Protein AF-A0A8H6L5Q6-F1 (afdb_monomer)

Radius of gyration: 20.14 Å; Cα contacts (8 Å, |Δi|>4): 200; chains: 1; bounding box: 52×43×52 Å

Nearest PDB structures (foldseek):
  2pfd-assembly1_A  TM=2.487E-01  e=1.232E+00  Rattus norvegicus
  4pgr-assembly1_A  TM=1.956E-01  e=9.723E-01  Bacillus subtilis subsp. subtilis str. 168
  7o3v-assembly1_G  TM=3.615E-01  e=8.200E+00  Escherichia coli

Mean predicted aligned error: 11.3 Å

Organism: NCBI:txid112416

Secondary structure (DSSP, 8-state):
------GGGHHHHHHHHHHHHHHHHHHHHHHHTTT---SS-TT-HHHHHHHHHHS-HHHHHHHHHHHHHHHHHHHHHHHHHHHHHHHHHT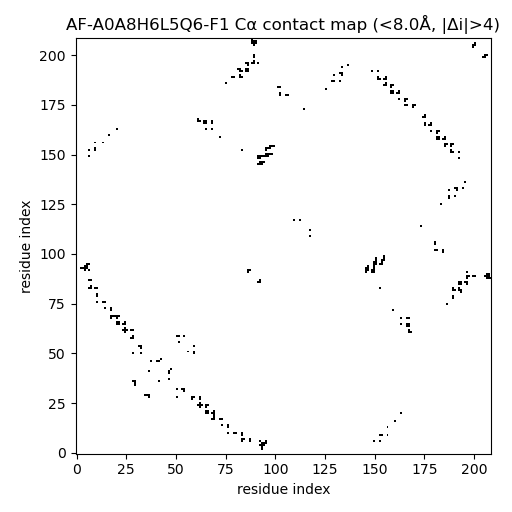T----------SSHHHHHHGGGS-HHHHHHHHHHHHHHHHHHHHHHTSS--SS-STTTSTHHHHHHHHHHHHHHHHHHH---TTTHHHHHHHHHHHHHHHHHHHHHHHHHHHTT-----

Solvent-accessible surface area (backbone atoms only — not comparable to full-atom values): 11717 Å² total; per-residue (Å²): 133,87,80,75,71,66,69,71,55,50,46,63,52,47,54,56,58,29,44,51,34,40,53,52,22,50,53,53,50,28,63,69,47,76,64,67,62,58,82,90,47,78,83,36,70,68,53,50,53,51,46,64,75,68,41,59,71,66,63,49,52,36,30,50,31,14,41,52,41,18,53,52,40,56,71,46,42,62,57,45,44,51,16,51,50,45,20,55,34,43,66,45,64,67,73,86,68,81,75,93,81,75,72,67,67,63,64,67,67,57,77,80,59,62,79,80,58,46,59,61,49,43,55,52,50,49,52,48,48,56,55,44,55,62,54,57,66,71,76,60,86,70,83,71,74,59,73,60,52,31,20,35,63,56,49,29,54,53,33,50,52,53,30,46,51,45,46,38,72,52,81,49,75,76,62,48,50,55,35,54,53,36,45,51,52,31,51,43,38,29,51,48,34,40,54,52,21,50,52,42,54,70,70,68,72,48,70,67,123

Sequence (209 aa):
MTTSNYSIYAIPAFYILALVPQFYSHLLVIRATNGRFDNVNPRGASFAETCKKSLDKATWGRSERARAAHTNALENLPLFASAVICANMAGLEKGMVNSVRILVYPLCYLKSLPLSETYYGMILVSVLIILSSSCFSLLAIGSDADLKNLKMCGAFLGLRVVYTFVYIVVESPKLALTRTLVWMTSVGCCMTLLFKAGNVLVDGKGMRL

pLDDT: mean 70.95, std 19.24, range [32.97, 96.06]

Foldseek 3Di:
DPQDFCLLVLLVVLLVLLCVLLVVLVVLQCVQVVNPADPPCNPDPVRLVVSVVRDDPLSSLLSVLSVVLSVVSVVCSVLLNVLSVLLVQLVQDGDEDDDPPPLPPPVVVQVPDDDVVSVVVLVVVLVVLLVVLLVVVVVPPDDDRNVPLRHLSVLLSVLSNVLSVQSNPDDDPSSVVVNSSSVSSSSSSSSNSNSVSVVSVVVVVGGPD

InterPro domains:
  IPR001129 Membrane-associated, eicosanoid/glutathione metabolism (MAPEG) protein [PF01124] (23-99)
  IPR001129 Membrane-associated, eicosanoid/glutathione metabolism (MAPEG) protein [PF01124] (153-197)
  IPR023352 Membrane associated eicosanoid/glutathione metabolism-like domain superfamily [G3DSA:1.20.120.550] (4-132)
  IPR023352 Membrane associated eicosanoid/glutathione metabolism-like domain superfamily [G3DSA:1.20.120.550] (133-198)
  IPR023352 Membrane associated eicosanoid/glutathione metabolism-like domain superfamily [SSF161084] (7-112)
  IPR023352 Membrane associated eicosanoid/glutathione metabolism-like domain superfamily [SSF161084] (152-195)

Structure (mmCIF, N/CA/C/O backbone):
data_AF-A0A8H6L5Q6-F1
#
_entry.id   AF-A0A8H6L5Q6-F1
#
loop_
_atom_site.group_PDB
_atom_site.id
_atom_site.type_symbol
_atom_site.label_atom_id
_atom_site.label_alt_id
_atom_site.label_comp_id
_atom_site.label_asym_id
_atom_site.label_entity_id
_atom_site.label_seq_id
_atom_site.pdbx_PDB_ins_code
_atom_site.Cartn_x
_atom_site.Cartn_y
_atom_site.Cartn_z
_atom_site.occupancy
_atom_site.B_iso_or_equiv
_atom_site.auth_seq_id
_atom_site.auth_comp_id
_atom_site.auth_asym_id
_atom_site.auth_atom_id
_atom_site.pdbx_PDB_model_num
ATOM 1 N N . MET A 1 1 ? -28.190 -15.522 17.020 1.00 42.88 1 MET A N 1
ATOM 2 C CA . MET A 1 1 ? -27.333 -15.528 15.813 1.00 42.88 1 MET A CA 1
ATOM 3 C C . MET A 1 1 ? -26.039 -14.798 16.136 1.00 42.88 1 MET A C 1
ATOM 5 O O . MET A 1 1 ? -26.091 -13.618 16.465 1.00 42.88 1 MET A O 1
ATOM 9 N N . THR A 1 2 ? -24.896 -15.482 16.114 1.00 48.03 2 THR A N 1
ATOM 10 C CA . THR A 1 2 ? -23.576 -14.847 16.238 1.00 48.03 2 THR A CA 1
ATOM 11 C C . THR A 1 2 ? -23.294 -14.063 14.958 1.00 48.03 2 THR A C 1
ATOM 13 O O . THR A 1 2 ? -23.162 -14.644 13.886 1.00 48.03 2 THR A O 1
ATOM 16 N N . THR A 1 3 ? -23.255 -12.736 15.031 1.00 56.53 3 THR A N 1
ATOM 17 C CA . THR A 1 3 ? -22.836 -11.904 13.895 1.00 56.53 3 THR A CA 1
ATOM 18 C C . THR A 1 3 ? -21.336 -12.084 13.680 1.00 56.53 3 THR A C 1
ATOM 20 O O . THR A 1 3 ? -20.562 -11.657 14.536 1.00 56.53 3 THR A O 1
ATOM 23 N N . SER A 1 4 ? -20.933 -12.714 12.575 1.00 60.62 4 SER A N 1
ATOM 24 C CA . SER A 1 4 ? -19.520 -12.878 12.215 1.00 60.62 4 SER A CA 1
ATOM 25 C C . SER A 1 4 ? -18.826 -11.527 12.058 1.00 60.62 4 SER A C 1
ATOM 27 O O . SER A 1 4 ? -19.369 -10.599 11.451 1.00 60.62 4 SER A O 1
ATOM 29 N N . ASN A 1 5 ? -17.616 -11.429 12.600 1.00 68.62 5 ASN A N 1
ATOM 30 C CA . ASN A 1 5 ? -16.810 -10.224 12.533 1.00 68.62 5 ASN A CA 1
ATOM 31 C C . ASN A 1 5 ? -15.861 -10.280 11.329 1.00 68.62 5 ASN A C 1
ATOM 33 O O . ASN A 1 5 ? -14.838 -10.960 11.358 1.00 68.62 5 ASN A O 1
ATOM 37 N N . TYR A 1 6 ? -16.233 -9.598 10.247 1.00 74.69 6 TYR A N 1
ATOM 38 C CA . TYR A 1 6 ? -15.517 -9.700 8.976 1.00 74.69 6 TYR A CA 1
ATOM 39 C C . TYR A 1 6 ? -14.285 -8.797 8.864 1.00 74.69 6 TYR A C 1
ATOM 41 O O . TYR A 1 6 ? -13.446 -9.021 7.994 1.00 74.69 6 TYR A O 1
ATOM 49 N N . SER A 1 7 ? -14.154 -7.779 9.712 1.00 74.69 7 SER A N 1
ATOM 50 C CA . SER A 1 7 ? -13.077 -6.792 9.594 1.00 74.69 7 SER A CA 1
ATOM 51 C C . SER A 1 7 ? -11.700 -7.359 9.906 1.00 74.69 7 SER A C 1
ATOM 53 O O . SER A 1 7 ? -10.720 -6.933 9.301 1.00 74.69 7 SER A O 1
ATOM 55 N N . ILE A 1 8 ? -11.614 -8.377 10.765 1.00 81.12 8 ILE A N 1
ATOM 56 C CA . ILE A 1 8 ? -10.344 -9.039 11.074 1.00 81.12 8 ILE A CA 1
ATOM 57 C C . ILE A 1 8 ? -9.723 -9.696 9.831 1.00 81.12 8 ILE A C 1
ATOM 59 O O . ILE A 1 8 ? -8.502 -9.696 9.670 1.00 81.12 8 ILE A O 1
ATOM 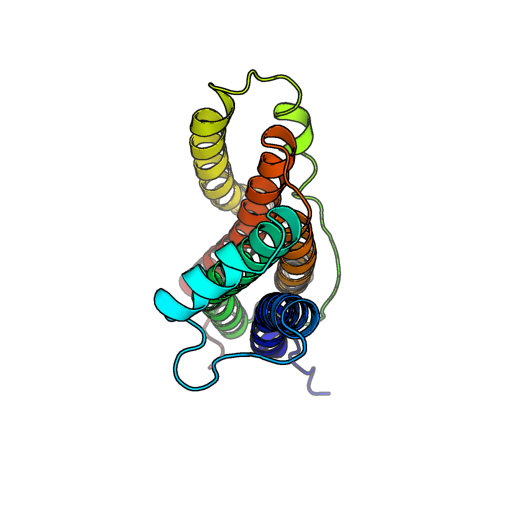63 N N . TYR A 1 9 ? -10.552 -10.167 8.889 1.00 84.25 9 TYR A N 1
ATOM 64 C CA . TYR A 1 9 ? -10.091 -10.724 7.614 1.00 84.25 9 TYR A CA 1
ATOM 65 C C . TYR A 1 9 ? -9.544 -9.658 6.656 1.00 84.25 9 TYR A C 1
ATOM 67 O O . TYR A 1 9 ? -8.890 -9.998 5.670 1.00 84.25 9 TYR A O 1
ATOM 75 N N . ALA A 1 10 ? -9.737 -8.367 6.946 1.00 85.94 10 ALA A N 1
ATOM 76 C CA . ALA A 1 10 ? -9.130 -7.303 6.161 1.00 85.94 10 ALA A CA 1
ATOM 77 C C . ALA A 1 10 ? -7.595 -7.309 6.281 1.00 85.94 10 ALA A C 1
ATOM 79 O O . ALA A 1 10 ? -6.917 -6.922 5.331 1.00 85.94 10 ALA A O 1
ATOM 80 N N . ILE A 1 11 ? -7.035 -7.791 7.401 1.00 89.75 11 ILE A N 1
ATOM 81 C CA . ILE A 1 11 ? -5.582 -7.902 7.614 1.00 89.75 11 ILE A CA 1
ATOM 82 C C . ILE A 1 11 ? -4.945 -8.892 6.622 1.00 89.75 11 ILE A C 1
ATOM 84 O O . ILE A 1 11 ? -4.093 -8.461 5.837 1.00 89.75 11 ILE A O 1
ATOM 88 N N . PRO A 1 12 ? -5.346 -10.183 6.574 1.00 92.56 12 PRO A N 1
ATOM 89 C CA . PRO A 1 12 ? -4.813 -11.103 5.574 1.00 92.56 12 PRO A CA 1
ATOM 90 C C . PRO A 1 12 ? -5.169 -10.673 4.145 1.00 92.56 12 PRO A C 1
ATOM 92 O O . PRO A 1 12 ? -4.340 -10.829 3.250 1.00 92.56 12 PRO A O 1
ATOM 95 N N . ALA A 1 13 ? -6.338 -10.059 3.917 1.00 90.94 13 ALA A N 1
ATOM 96 C CA . ALA A 1 13 ? -6.680 -9.506 2.606 1.00 90.94 13 ALA A CA 1
ATOM 97 C C . ALA A 1 13 ? -5.694 -8.409 2.160 1.00 90.94 13 ALA A C 1
ATOM 99 O O . ALA A 1 13 ? -5.261 -8.409 1.006 1.00 90.94 13 ALA A O 1
ATOM 100 N N . PHE A 1 14 ? -5.289 -7.504 3.060 1.00 94.06 14 PHE A N 1
ATOM 101 C CA . PHE A 1 14 ? -4.299 -6.478 2.734 1.00 94.06 14 PHE A CA 1
ATOM 102 C C . PHE A 1 14 ? -2.913 -7.076 2.483 1.00 94.06 14 PHE A C 1
ATOM 104 O O . PHE A 1 14 ? -2.239 -6.666 1.540 1.00 94.06 14 PHE A O 1
ATOM 111 N N . TYR A 1 15 ? -2.502 -8.071 3.274 1.00 94.94 15 TYR A N 1
ATOM 112 C CA . TYR A 1 15 ? -1.238 -8.771 3.045 1.00 94.94 15 TYR A CA 1
ATOM 113 C C . TYR A 1 15 ? -1.193 -9.407 1.649 1.00 94.94 15 TYR A C 1
ATOM 115 O O . TYR A 1 15 ? -0.249 -9.171 0.901 1.00 94.94 15 TYR A O 1
ATOM 123 N N . ILE A 1 16 ? -2.247 -10.131 1.252 1.00 94.31 16 ILE A N 1
ATOM 124 C CA . ILE A 1 16 ? -2.355 -10.720 -0.092 1.00 94.31 16 ILE A CA 1
ATOM 125 C C . ILE A 1 16 ? -2.305 -9.629 -1.169 1.00 94.31 16 ILE A C 1
ATOM 127 O O . ILE A 1 16 ? -1.555 -9.755 -2.138 1.00 94.31 16 ILE A O 1
ATOM 131 N N . LEU A 1 17 ? -3.042 -8.528 -0.984 1.00 92.31 17 LEU A N 1
ATOM 132 C CA . LEU A 1 17 ? -3.010 -7.389 -1.903 1.00 92.31 17 LEU A CA 1
ATOM 133 C C . LEU A 1 17 ? -1.597 -6.793 -2.036 1.00 92.31 17 LEU A C 1
ATOM 135 O O . LEU A 1 17 ? -1.191 -6.421 -3.136 1.00 92.31 17 LEU A O 1
ATOM 139 N N . ALA A 1 18 ? -0.828 -6.740 -0.945 1.00 94.44 18 ALA A N 1
ATOM 140 C CA . ALA A 1 18 ? 0.552 -6.264 -0.952 1.00 94.44 18 ALA A CA 1
ATOM 141 C C . ALA A 1 18 ? 1.489 -7.172 -1.767 1.00 94.44 18 ALA A C 1
ATOM 143 O O . ALA A 1 18 ? 2.485 -6.680 -2.297 1.00 94.44 18 ALA A O 1
ATOM 144 N N . LEU A 1 19 ? 1.187 -8.467 -1.920 1.00 94.06 19 LEU A N 1
ATOM 145 C CA . LEU A 1 19 ? 1.998 -9.397 -2.718 1.00 94.06 19 LEU A CA 1
ATOM 146 C C . LEU A 1 19 ? 1.795 -9.233 -4.231 1.00 94.06 19 LEU A C 1
ATOM 148 O O . LEU A 1 19 ? 2.727 -9.464 -5.002 1.00 94.06 19 LEU A O 1
ATOM 152 N N . VAL A 1 20 ? 0.608 -8.807 -4.672 1.00 94.31 20 VAL A N 1
ATOM 153 C CA . VAL A 1 20 ? 0.258 -8.636 -6.097 1.00 94.31 20 VAL A CA 1
ATOM 154 C C . VAL A 1 20 ? 1.311 -7.847 -6.899 1.00 94.31 20 VAL A C 1
ATOM 156 O O . VAL A 1 20 ? 1.778 -8.360 -7.921 1.00 94.31 20 VAL A O 1
ATOM 159 N N . PRO A 1 21 ? 1.749 -6.641 -6.481 1.00 94.88 21 PRO A N 1
ATOM 160 C CA . PRO A 1 21 ? 2.755 -5.888 -7.229 1.00 94.88 21 PRO A CA 1
ATOM 161 C C . PRO A 1 21 ? 4.134 -6.572 -7.262 1.00 94.88 21 PRO A C 1
ATOM 163 O O . PRO A 1 21 ? 4.850 -6.451 -8.257 1.00 94.88 21 PRO A O 1
ATOM 166 N N . GLN A 1 22 ? 4.493 -7.350 -6.235 1.00 93.88 22 GLN A N 1
ATOM 167 C CA . GLN A 1 22 ? 5.729 -8.139 -6.241 1.00 93.88 22 GLN A CA 1
ATOM 168 C C . GLN A 1 22 ? 5.677 -9.242 -7.300 1.00 93.88 22 GLN A C 1
ATOM 170 O O . GLN A 1 22 ? 6.620 -9.389 -8.080 1.00 93.88 22 GLN A O 1
ATOM 175 N N . PHE A 1 23 ? 4.567 -9.986 -7.364 1.00 93.25 23 PHE A N 1
ATOM 176 C CA . PHE A 1 23 ? 4.360 -11.003 -8.395 1.00 93.25 23 PHE A CA 1
ATOM 177 C C . PHE A 1 23 ? 4.393 -10.391 -9.793 1.00 93.25 23 PHE A C 1
ATOM 179 O O . PHE A 1 23 ? 5.070 -10.914 -10.675 1.00 93.25 23 PHE A O 1
ATOM 186 N N . TYR A 1 24 ? 3.735 -9.246 -9.987 1.00 93.69 24 TYR A N 1
ATOM 187 C CA . TYR A 1 24 ? 3.763 -8.536 -11.263 1.00 93.69 24 TYR A CA 1
ATOM 188 C C . TYR A 1 24 ? 5.189 -8.154 -11.690 1.00 93.69 24 TYR A C 1
ATOM 190 O O . TYR A 1 24 ? 5.563 -8.385 -12.839 1.00 93.69 24 TYR A O 1
ATOM 198 N N . SER A 1 25 ? 6.012 -7.641 -10.768 1.00 91.81 25 SER A N 1
ATOM 199 C CA . SER A 1 25 ? 7.419 -7.325 -11.047 1.00 91.81 25 SER A CA 1
ATOM 200 C C . SER A 1 25 ? 8.213 -8.556 -11.498 1.00 91.81 25 SER A C 1
ATOM 202 O O . SER A 1 25 ? 8.890 -8.513 -12.524 1.00 91.81 25 SER A O 1
ATOM 204 N N . HIS A 1 26 ? 8.085 -9.678 -10.781 1.00 89.81 26 HIS A N 1
ATOM 205 C CA . HIS A 1 26 ? 8.764 -10.923 -11.149 1.00 89.81 26 HIS A CA 1
ATOM 206 C C . HIS A 1 26 ? 8.315 -11.441 -12.518 1.00 89.81 26 HIS A C 1
ATOM 208 O O . HIS A 1 26 ? 9.155 -11.833 -13.321 1.00 89.81 26 HIS A O 1
ATOM 214 N N . LEU A 1 27 ? 7.013 -11.394 -12.816 1.00 90.69 27 LEU A N 1
ATOM 215 C CA . LEU A 1 27 ? 6.479 -11.811 -14.113 1.00 90.69 27 LEU A CA 1
ATOM 216 C C . LEU A 1 27 ? 7.035 -10.971 -15.268 1.00 90.69 27 LEU A C 1
ATOM 218 O O . LEU A 1 27 ? 7.333 -11.528 -16.323 1.00 90.69 27 LEU A O 1
ATOM 222 N N . LEU A 1 28 ? 7.194 -9.656 -15.081 1.00 90.19 28 LEU A N 1
ATOM 223 C CA . LEU A 1 28 ? 7.811 -8.787 -16.088 1.00 90.19 28 LEU A CA 1
ATOM 224 C C . LEU A 1 28 ? 9.263 -9.187 -16.358 1.00 90.19 28 LEU A C 1
ATOM 226 O O . LEU A 1 28 ? 9.638 -9.357 -17.516 1.00 90.19 28 LEU A O 1
ATOM 230 N N . VAL A 1 29 ? 10.055 -9.378 -15.300 1.00 88.75 29 VAL A N 1
ATOM 231 C CA . VAL A 1 29 ? 11.470 -9.750 -15.429 1.00 88.75 29 VAL A CA 1
ATOM 232 C C . VAL A 1 29 ? 11.613 -11.131 -16.069 1.00 88.75 29 VAL A C 1
ATOM 234 O O . VAL A 1 29 ? 12.302 -11.251 -17.071 1.00 88.75 29 VAL A O 1
ATOM 237 N N . ILE A 1 30 ? 10.905 -12.150 -15.569 1.00 88.31 30 ILE A N 1
ATOM 238 C CA . ILE A 1 30 ? 10.954 -13.528 -16.092 1.00 88.31 30 ILE A CA 1
ATOM 239 C C . ILE A 1 30 ? 10.600 -13.575 -17.580 1.00 88.31 30 ILE A C 1
ATOM 241 O O . ILE A 1 30 ? 11.269 -14.260 -18.352 1.00 88.31 30 ILE A O 1
ATOM 245 N N . ARG A 1 31 ? 9.552 -12.855 -17.999 1.00 87.62 31 ARG A N 1
ATOM 246 C CA . ARG A 1 31 ? 9.140 -12.818 -19.409 1.00 87.62 31 ARG A CA 1
ATOM 247 C C . ARG A 1 31 ? 10.195 -12.169 -20.286 1.00 87.62 31 ARG A C 1
ATOM 249 O O . ARG A 1 31 ? 10.488 -12.680 -21.358 1.00 87.62 31 ARG A O 1
ATOM 256 N N . ALA A 1 32 ? 10.765 -11.065 -19.829 1.00 84.94 32 ALA A N 1
ATOM 257 C CA . ALA A 1 32 ? 11.710 -10.309 -20.627 1.00 84.94 32 ALA A CA 1
ATOM 258 C C . ALA A 1 32 ? 13.140 -10.893 -20.593 1.00 84.94 32 ALA A C 1
ATOM 260 O O . ALA A 1 32 ? 13.943 -10.586 -21.468 1.00 84.94 32 ALA A O 1
ATOM 261 N N . THR A 1 33 ? 13.448 -11.798 -19.655 1.00 83.19 33 THR A N 1
ATOM 262 C CA . THR A 1 33 ? 14.703 -12.571 -19.622 1.00 83.19 33 THR A CA 1
ATOM 263 C C . THR A 1 33 ? 14.565 -14.010 -20.138 1.00 83.19 33 THR A C 1
ATOM 265 O O . THR A 1 33 ? 15.494 -14.805 -19.976 1.00 83.19 33 THR A O 1
ATOM 268 N N . ASN A 1 34 ? 13.432 -14.376 -20.753 1.00 83.75 34 ASN A N 1
ATOM 269 C CA . ASN A 1 34 ? 13.137 -15.742 -21.213 1.00 83.75 34 ASN A CA 1
ATOM 270 C C . ASN A 1 34 ? 13.348 -16.809 -20.119 1.00 83.75 34 ASN A C 1
ATOM 272 O O . ASN A 1 34 ? 13.947 -17.857 -20.355 1.00 83.75 34 ASN A O 1
ATOM 276 N N . GLY A 1 35 ? 12.896 -16.530 -18.895 1.00 80.25 35 GLY A N 1
ATOM 277 C CA . GLY A 1 35 ? 12.983 -17.462 -17.768 1.00 80.25 35 GLY A CA 1
ATOM 278 C C . GLY A 1 35 ? 14.290 -17.408 -16.977 1.00 80.25 35 GLY A C 1
ATOM 279 O O . GLY A 1 35 ? 14.406 -18.087 -15.959 1.00 80.25 35 GLY A O 1
ATOM 280 N N . ARG A 1 36 ? 15.266 -16.588 -17.386 1.00 77.88 36 ARG A N 1
ATOM 281 C CA . ARG A 1 36 ? 16.531 -16.420 -16.655 1.00 77.88 36 ARG A CA 1
ATOM 282 C C . ARG A 1 36 ? 16.313 -15.508 -15.448 1.00 77.88 36 ARG A C 1
ATOM 284 O O . ARG A 1 36 ? 16.437 -14.287 -15.546 1.00 77.88 36 ARG A O 1
ATOM 291 N N . PHE A 1 37 ? 15.942 -16.105 -14.322 1.00 80.31 37 PHE A N 1
ATOM 292 C CA . PHE A 1 37 ? 15.724 -15.422 -13.049 1.00 80.31 37 PHE A CA 1
ATOM 293 C C . PHE A 1 37 ? 16.624 -16.039 -11.978 1.00 80.31 37 PHE A C 1
ATOM 295 O O . PHE A 1 37 ? 16.630 -17.257 -11.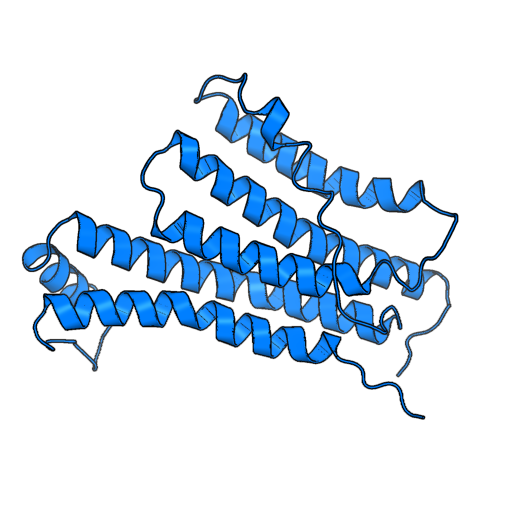797 1.00 80.31 37 PHE A O 1
ATOM 302 N N . ASP A 1 38 ? 17.406 -15.205 -11.292 1.00 81.06 38 ASP A N 1
ATOM 303 C CA . ASP A 1 38 ? 18.285 -15.666 -10.220 1.00 81.06 38 ASP A CA 1
ATOM 304 C C . ASP A 1 38 ? 17.463 -15.929 -8.952 1.00 81.06 38 ASP A C 1
ATOM 306 O O . ASP A 1 38 ? 17.053 -15.003 -8.254 1.00 81.06 38 ASP A O 1
ATOM 310 N N . ASN A 1 39 ? 17.209 -17.205 -8.662 1.00 82.88 39 ASN A N 1
ATOM 311 C CA . ASN A 1 39 ? 16.499 -17.627 -7.454 1.00 82.88 39 ASN A CA 1
ATOM 312 C C . ASN A 1 39 ? 17.389 -17.649 -6.202 1.00 82.88 39 ASN A C 1
ATOM 314 O O . ASN A 1 39 ? 16.857 -17.694 -5.095 1.00 82.88 39 ASN A O 1
ATOM 318 N N . VAL A 1 40 ? 18.716 -17.620 -6.357 1.00 83.44 40 VAL A N 1
ATOM 319 C CA . VAL A 1 40 ? 19.661 -17.618 -5.232 1.00 83.44 40 VAL A CA 1
ATOM 320 C C . VAL A 1 40 ? 19.730 -16.221 -4.626 1.00 83.44 40 VAL A C 1
ATOM 322 O O . VAL A 1 40 ? 19.707 -16.072 -3.406 1.00 83.44 40 VAL A O 1
ATOM 325 N N . ASN A 1 41 ? 19.760 -15.184 -5.469 1.00 83.50 41 ASN A N 1
ATOM 326 C CA . ASN A 1 41 ? 19.748 -13.796 -5.015 1.00 83.50 41 ASN A CA 1
ATOM 327 C C . ASN A 1 41 ? 18.888 -12.870 -5.905 1.00 83.50 41 ASN A C 1
ATOM 329 O O . ASN A 1 41 ? 19.406 -11.952 -6.550 1.00 83.50 41 ASN A O 1
ATOM 333 N N . PRO A 1 42 ? 17.546 -13.004 -5.876 1.00 78.38 42 PRO A N 1
ATOM 334 C CA . PRO A 1 42 ? 16.626 -12.240 -6.736 1.00 78.38 42 PRO A CA 1
ATOM 335 C C . PRO A 1 42 ? 16.568 -10.737 -6.418 1.00 78.38 42 PRO A C 1
ATOM 337 O O . PRO A 1 42 ? 15.885 -9.962 -7.093 1.00 78.38 42 PRO A O 1
ATOM 340 N N . ARG A 1 43 ? 17.220 -10.309 -5.332 1.00 78.38 43 ARG A N 1
ATOM 341 C CA . ARG A 1 43 ? 17.327 -8.907 -4.904 1.00 78.38 43 ARG A CA 1
ATOM 342 C C . ARG A 1 43 ? 18.771 -8.397 -4.957 1.00 78.38 43 ARG A C 1
ATOM 344 O O . ARG A 1 43 ? 19.019 -7.281 -4.508 1.00 78.38 43 ARG A O 1
ATOM 351 N N . GLY A 1 44 ? 19.696 -9.194 -5.489 1.00 83.56 44 GLY A N 1
ATOM 352 C CA . GLY A 1 44 ? 21.110 -8.861 -5.576 1.00 83.56 44 GLY A CA 1
ATOM 353 C C . GLY A 1 44 ? 21.387 -7.741 -6.573 1.00 83.56 44 GLY A C 1
ATOM 354 O O . GLY A 1 44 ? 20.726 -7.624 -7.608 1.00 83.56 44 GLY A O 1
ATOM 355 N N . ALA 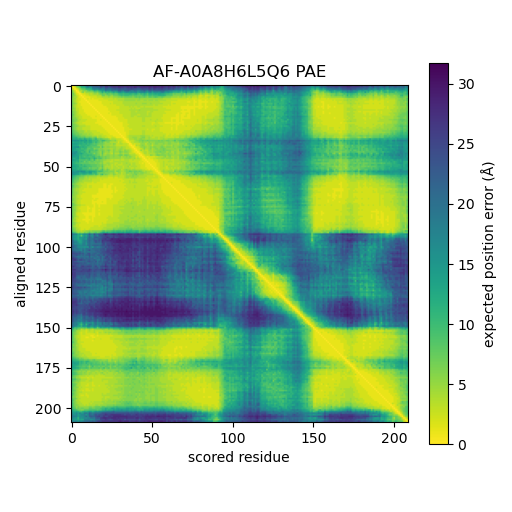A 1 45 ? 22.407 -6.933 -6.276 1.00 82.81 45 ALA A N 1
ATOM 356 C CA . ALA A 1 45 ? 22.857 -5.863 -7.165 1.00 82.81 45 ALA A CA 1
ATOM 357 C C . ALA A 1 45 ? 23.319 -6.407 -8.530 1.00 82.81 45 ALA A C 1
ATOM 359 O O . ALA A 1 45 ? 22.975 -5.839 -9.563 1.00 82.81 45 ALA A O 1
ATOM 360 N N . SER A 1 46 ? 24.001 -7.557 -8.544 1.00 82.56 46 SER A N 1
ATOM 361 C CA . SER A 1 46 ? 24.473 -8.236 -9.760 1.00 82.56 46 SER A CA 1
ATOM 362 C C . SER A 1 46 ? 23.332 -8.645 -10.701 1.00 82.56 46 SER A C 1
ATOM 364 O O . SER A 1 46 ? 23.397 -8.419 -11.914 1.00 82.56 46 SER A O 1
ATOM 366 N N . PHE A 1 47 ? 22.253 -9.206 -10.150 1.00 84.12 47 PHE A N 1
ATOM 367 C CA . PHE A 1 47 ? 21.065 -9.564 -10.921 1.00 84.12 47 PHE A CA 1
ATOM 368 C C . PHE A 1 47 ? 20.366 -8.315 -11.472 1.00 84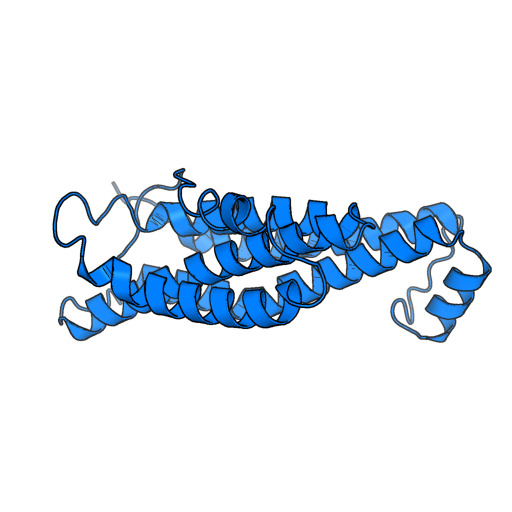.12 47 PHE A C 1
ATOM 370 O O . PHE A 1 47 ? 19.996 -8.279 -12.647 1.00 84.12 47 PHE A O 1
ATOM 377 N N . ALA A 1 48 ? 20.253 -7.258 -10.662 1.00 84.31 48 ALA A N 1
ATOM 378 C CA . ALA A 1 48 ? 19.680 -5.987 -11.096 1.00 84.31 48 ALA A CA 1
ATOM 379 C C . ALA A 1 48 ? 20.491 -5.335 -12.231 1.00 84.31 48 ALA A C 1
ATOM 381 O O . ALA A 1 48 ? 19.907 -4.837 -13.190 1.00 84.31 48 ALA A O 1
ATOM 382 N N . GLU A 1 49 ? 21.824 -5.367 -12.174 1.00 85.06 49 GLU A N 1
ATOM 383 C CA . GLU A 1 49 ? 22.683 -4.878 -13.260 1.00 85.06 49 GLU A CA 1
ATOM 384 C C . GLU A 1 49 ? 22.515 -5.686 -14.547 1.00 85.06 49 GLU A C 1
ATOM 386 O O . GLU A 1 49 ? 22.417 -5.115 -15.634 1.00 85.06 49 GLU A O 1
ATOM 391 N N . THR A 1 50 ? 22.437 -7.010 -14.426 1.00 83.31 50 THR A N 1
ATOM 392 C CA . THR A 1 50 ? 22.193 -7.905 -15.565 1.00 83.31 50 THR A CA 1
ATOM 393 C C . THR A 1 50 ? 20.850 -7.591 -16.220 1.00 83.31 50 THR A C 1
ATOM 395 O O . THR A 1 50 ? 20.765 -7.460 -17.443 1.00 83.31 50 THR A O 1
ATOM 398 N N . CYS A 1 51 ? 19.814 -7.385 -15.406 1.00 82.81 51 CYS A N 1
ATOM 399 C CA . CYS A 1 51 ? 18.492 -6.981 -15.866 1.00 82.81 51 CYS A CA 1
ATOM 400 C C . CYS A 1 51 ? 18.525 -5.611 -16.557 1.00 82.81 51 CYS A C 1
ATOM 402 O O . CYS A 1 51 ? 18.016 -5.489 -17.663 1.00 82.81 51 CYS A O 1
ATOM 404 N N . LYS A 1 52 ? 19.190 -4.602 -15.978 1.00 84.75 52 LYS A N 1
ATOM 405 C CA . LYS A 1 52 ? 19.331 -3.264 -16.588 1.00 84.75 52 LYS A CA 1
ATOM 406 C C . LYS A 1 52 ? 20.026 -3.284 -17.950 1.00 84.75 52 LYS A C 1
ATOM 408 O O . LYS A 1 52 ? 19.712 -2.452 -18.792 1.00 84.75 52 LYS A O 1
ATOM 413 N N . LYS A 1 53 ? 20.975 -4.203 -18.157 1.00 83.62 53 LYS A N 1
ATOM 414 C CA . LYS A 1 53 ? 21.670 -4.381 -19.443 1.00 83.62 53 LYS A CA 1
ATOM 415 C C . LYS A 1 53 ? 20.825 -5.135 -20.473 1.00 83.62 53 LYS A C 1
ATOM 417 O O . LYS A 1 53 ? 20.985 -4.903 -21.664 1.00 83.62 53 LYS A O 1
ATOM 422 N N . SER A 1 54 ? 19.965 -6.045 -20.015 1.00 80.19 54 SER A N 1
ATOM 423 C CA . SER A 1 54 ? 19.215 -6.965 -20.883 1.00 80.19 54 SER A CA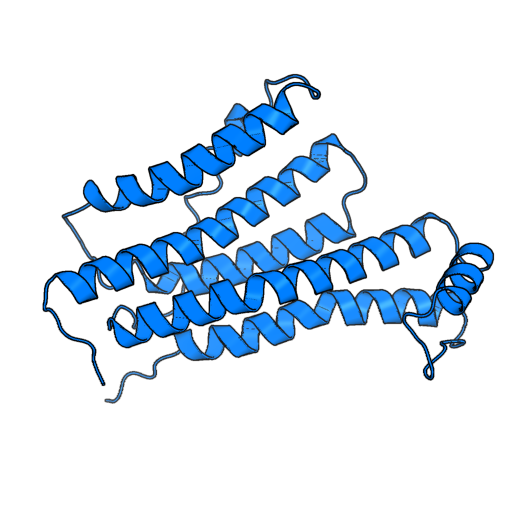 1
ATOM 424 C C . SER A 1 54 ? 17.807 -6.473 -21.230 1.00 80.19 54 SER A C 1
ATOM 426 O O . SER A 1 54 ? 17.241 -6.902 -22.229 1.00 80.19 54 SER A O 1
ATOM 428 N N . LEU A 1 55 ? 17.224 -5.613 -20.393 1.00 83.75 55 LEU A N 1
ATOM 429 C CA . LEU A 1 55 ? 15.841 -5.151 -20.491 1.00 83.75 55 LEU A CA 1
ATOM 430 C C . LEU A 1 55 ? 15.772 -3.728 -21.035 1.00 83.75 55 LEU A C 1
ATOM 432 O O . LEU A 1 55 ? 16.631 -2.893 -20.748 1.00 83.75 55 LEU A O 1
ATOM 436 N N . ASP A 1 56 ? 14.689 -3.418 -21.745 1.00 89.12 56 ASP A N 1
ATOM 437 C CA . ASP A 1 56 ? 14.385 -2.036 -22.078 1.00 89.12 56 ASP A CA 1
ATOM 438 C C . ASP A 1 56 ? 14.107 -1.211 -20.805 1.00 89.12 56 ASP A C 1
ATOM 440 O O . ASP A 1 56 ? 13.619 -1.702 -19.776 1.00 89.12 56 ASP A O 1
ATOM 444 N N . LYS A 1 57 ? 14.414 0.087 -20.881 1.00 88.19 57 LYS A N 1
ATOM 445 C CA . LYS A 1 57 ? 14.319 1.011 -19.744 1.00 88.19 57 LYS A CA 1
ATOM 446 C C . LYS A 1 57 ? 12.896 1.117 -19.183 1.00 88.19 57 LYS A C 1
ATOM 448 O O . LYS A 1 57 ? 12.739 1.328 -17.979 1.00 88.19 57 LYS A O 1
ATOM 453 N N . ALA A 1 58 ? 11.870 0.981 -20.024 1.00 88.88 58 ALA A N 1
ATOM 454 C CA . ALA A 1 58 ? 10.479 1.116 -19.603 1.00 88.88 58 ALA A CA 1
ATOM 455 C C . ALA A 1 58 ? 10.020 -0.112 -18.802 1.00 88.88 58 ALA A C 1
ATOM 457 O O . ALA A 1 58 ? 9.453 0.039 -17.716 1.00 88.88 58 ALA A O 1
ATOM 458 N N . THR A 1 59 ? 10.329 -1.322 -19.276 1.00 89.88 59 THR A N 1
ATOM 459 C CA . THR A 1 59 ? 10.042 -2.582 -18.575 1.00 89.88 59 THR A CA 1
ATOM 460 C C . THR A 1 59 ? 10.777 -2.651 -17.244 1.00 89.88 59 THR A C 1
ATOM 462 O O . THR A 1 59 ? 10.156 -2.946 -16.217 1.00 89.88 59 THR A O 1
ATOM 465 N N . TRP A 1 60 ? 12.072 -2.310 -17.225 1.00 90.56 60 TRP A N 1
ATOM 466 C CA . TRP A 1 60 ? 12.836 -2.266 -15.980 1.00 90.56 60 TRP A CA 1
ATOM 467 C C . TRP A 1 60 ? 12.246 -1.252 -14.995 1.00 90.56 60 TRP A C 1
ATOM 469 O O . TRP A 1 60 ? 11.931 -1.614 -13.860 1.00 90.56 60 TRP A O 1
ATOM 479 N N . GLY A 1 61 ? 11.990 -0.018 -15.441 1.00 91.75 61 GLY A N 1
ATOM 480 C CA . GLY A 1 61 ? 11.416 1.025 -14.590 1.00 91.75 61 GLY A CA 1
ATOM 481 C C . GLY A 1 61 ? 10.038 0.650 -14.033 1.00 91.75 61 GLY A C 1
ATOM 482 O O . GLY A 1 61 ? 9.740 0.923 -12.869 1.00 91.75 61 GLY A O 1
ATOM 483 N N . ARG A 1 62 ? 9.201 -0.043 -14.814 1.00 93.00 62 ARG A N 1
ATOM 484 C CA . ARG A 1 62 ? 7.916 -0.568 -14.331 1.00 93.00 62 ARG A CA 1
ATOM 485 C C . ARG A 1 62 ? 8.096 -1.664 -13.279 1.00 93.00 62 ARG A C 1
ATOM 487 O O . ARG A 1 62 ? 7.368 -1.670 -12.285 1.00 93.00 62 ARG A O 1
ATOM 494 N N . SER A 1 63 ? 9.069 -2.556 -13.469 1.00 92.38 63 SER A N 1
ATOM 495 C CA . SER A 1 63 ? 9.404 -3.609 -12.503 1.00 92.38 63 SER A CA 1
ATOM 496 C C . SER A 1 63 ? 9.897 -3.028 -11.169 1.00 92.38 63 SER A C 1
ATOM 498 O O . SER A 1 63 ? 9.489 -3.508 -10.106 1.00 92.38 63 SER A O 1
ATOM 500 N N . GLU A 1 64 ? 10.689 -1.949 -11.214 1.00 91.88 64 GLU A N 1
ATOM 501 C CA . GLU A 1 64 ? 11.175 -1.226 -10.034 1.00 91.88 64 GLU A CA 1
ATOM 502 C C . GLU A 1 64 ? 10.026 -0.543 -9.295 1.00 91.88 64 GLU A C 1
ATOM 504 O O . GLU A 1 64 ? 9.889 -0.710 -8.082 1.00 91.88 64 GLU A O 1
ATOM 509 N N . ARG A 1 65 ? 9.143 0.159 -10.018 1.00 93.50 65 ARG A N 1
ATOM 510 C CA . ARG A 1 65 ? 7.950 0.786 -9.427 1.00 93.50 65 ARG A CA 1
ATOM 511 C C . ARG A 1 65 ? 7.024 -0.237 -8.774 1.00 93.50 65 ARG A C 1
ATOM 513 O O . ARG A 1 65 ? 6.505 0.023 -7.693 1.00 93.50 65 ARG A O 1
ATOM 520 N N . ALA A 1 66 ? 6.852 -1.412 -9.377 1.00 94.06 66 ALA A N 1
ATOM 521 C CA . ALA A 1 66 ? 6.060 -2.493 -8.795 1.00 94.06 66 ALA A CA 1
ATOM 522 C C . ALA A 1 66 ? 6.685 -3.052 -7.501 1.00 94.06 66 ALA A C 1
ATOM 524 O O . ALA A 1 66 ? 5.988 -3.194 -6.498 1.00 94.06 66 ALA A O 1
ATOM 525 N N . ARG A 1 67 ? 8.006 -3.270 -7.457 1.00 92.62 67 ARG A N 1
ATOM 526 C CA . ARG A 1 67 ? 8.698 -3.637 -6.205 1.00 92.62 67 ARG A CA 1
ATOM 527 C C . ARG A 1 67 ? 8.581 -2.556 -5.136 1.00 92.62 67 ARG A C 1
ATOM 529 O O . ARG A 1 67 ? 8.330 -2.868 -3.979 1.00 92.62 67 ARG A O 1
ATOM 536 N N . ALA A 1 68 ? 8.721 -1.291 -5.516 1.00 92.88 68 ALA A N 1
ATOM 537 C CA . ALA A 1 68 ? 8.578 -0.181 -4.583 1.00 92.88 68 ALA A CA 1
ATOM 538 C C . ALA A 1 68 ? 7.143 -0.072 -4.029 1.00 92.88 68 ALA A C 1
ATOM 540 O O . ALA A 1 68 ? 6.962 0.181 -2.838 1.00 92.88 68 ALA A O 1
ATOM 541 N N . ALA A 1 69 ? 6.121 -0.336 -4.853 1.00 93.88 69 ALA A N 1
ATOM 542 C CA . ALA A 1 69 ? 4.730 -0.411 -4.409 1.00 93.88 69 ALA A CA 1
ATOM 543 C C . ALA A 1 69 ? 4.492 -1.560 -3.409 1.00 93.88 69 ALA A C 1
ATOM 545 O O . ALA A 1 69 ? 3.787 -1.360 -2.420 1.00 93.88 69 ALA A O 1
ATOM 546 N N . HIS A 1 70 ? 5.105 -2.730 -3.632 1.00 95.12 70 HIS A N 1
ATOM 547 C CA . HIS A 1 70 ? 5.082 -3.857 -2.691 1.00 95.12 70 HIS A CA 1
ATOM 548 C C . HIS A 1 70 ? 5.691 -3.483 -1.336 1.00 95.12 70 HIS A C 1
ATOM 550 O O . HIS A 1 70 ? 5.030 -3.631 -0.308 1.00 95.12 70 HIS A O 1
ATOM 556 N N . THR A 1 71 ? 6.920 -2.957 -1.330 1.00 94.56 71 THR A N 1
ATOM 557 C CA . THR A 1 71 ? 7.597 -2.548 -0.091 1.00 94.56 71 THR A CA 1
ATOM 558 C C . THR A 1 71 ? 6.774 -1.505 0.660 1.00 94.56 71 THR A C 1
ATOM 560 O O . THR A 1 71 ? 6.504 -1.683 1.844 1.00 94.56 71 THR A O 1
ATOM 563 N N . ASN A 1 72 ? 6.255 -0.488 -0.037 1.00 94.12 72 ASN A N 1
ATOM 564 C CA . ASN A 1 72 ? 5.384 0.510 0.582 1.00 94.12 72 ASN A CA 1
ATOM 565 C C . ASN A 1 72 ? 4.119 -0.114 1.196 1.00 94.12 72 ASN A C 1
ATOM 567 O O . ASN A 1 72 ? 3.677 0.304 2.263 1.00 94.12 72 ASN A O 1
ATOM 571 N N . ALA A 1 73 ? 3.505 -1.097 0.533 1.00 94.00 73 ALA A N 1
ATOM 572 C CA . ALA A 1 73 ? 2.339 -1.782 1.082 1.00 94.00 73 ALA A CA 1
ATOM 573 C C . ALA A 1 73 ? 2.679 -2.544 2.372 1.00 94.00 73 ALA A C 1
ATOM 575 O O . ALA A 1 73 ? 1.927 -2.435 3.340 1.00 94.00 73 ALA A O 1
ATOM 576 N N . LEU A 1 74 ? 3.825 -3.229 2.421 1.00 95.06 74 LEU A N 1
ATOM 577 C CA . LEU A 1 74 ? 4.286 -3.920 3.627 1.00 95.06 74 LEU A CA 1
ATOM 578 C C . LEU A 1 74 ? 4.653 -2.960 4.767 1.00 95.06 74 LEU A C 1
ATOM 580 O O . LEU A 1 74 ? 4.339 -3.254 5.913 1.00 95.06 74 LEU A O 1
ATOM 584 N N . GLU A 1 75 ? 5.228 -1.792 4.477 1.00 93.88 75 GLU A N 1
ATOM 585 C CA . GLU A 1 75 ? 5.496 -0.751 5.487 1.00 93.88 75 GLU A CA 1
ATOM 586 C C . GLU A 1 75 ? 4.209 -0.194 6.121 1.00 93.88 75 GLU A C 1
ATOM 588 O O . GLU A 1 75 ? 4.207 0.218 7.277 1.00 93.88 75 GLU A O 1
ATOM 593 N N . ASN A 1 76 ? 3.095 -0.193 5.380 1.00 92.50 76 ASN A N 1
ATOM 594 C CA . ASN A 1 76 ? 1.796 0.285 5.869 1.00 92.50 76 ASN A CA 1
ATOM 595 C C . ASN A 1 76 ? 0.983 -0.805 6.591 1.00 92.50 76 ASN A C 1
ATOM 597 O O . ASN A 1 76 ? 0.000 -0.493 7.267 1.00 92.50 76 ASN A O 1
ATOM 601 N N . LEU A 1 77 ? 1.373 -2.077 6.460 1.00 93.38 77 LEU A N 1
ATOM 602 C CA . LEU A 1 77 ? 0.661 -3.210 7.049 1.00 93.38 77 LEU A CA 1
ATOM 603 C C . LEU A 1 77 ? 0.602 -3.163 8.584 1.00 93.38 77 LEU A C 1
ATOM 605 O O . LEU A 1 77 ? -0.500 -3.357 9.095 1.00 93.38 77 LEU A O 1
ATOM 609 N N . PRO A 1 78 ? 1.686 -2.853 9.329 1.00 96.06 78 PRO A N 1
ATOM 610 C CA . PRO A 1 78 ? 1.615 -2.750 10.786 1.00 96.06 78 PRO A CA 1
ATOM 611 C C . PRO A 1 78 ? 0.619 -1.687 11.252 1.00 96.06 78 PRO A C 1
ATOM 613 O O . PRO A 1 78 ? -0.175 -1.944 12.150 1.00 96.06 78 PRO A O 1
ATOM 616 N N . LEU A 1 79 ? 0.601 -0.517 10.604 1.00 90.50 79 LEU A N 1
ATOM 617 C CA . LEU A 1 79 ? -0.331 0.556 10.953 1.00 90.50 79 LEU A CA 1
ATOM 618 C C . LEU A 1 79 ? -1.788 0.135 10.720 1.00 90.50 79 LEU A C 1
ATOM 620 O O . LEU A 1 79 ? -2.643 0.360 11.575 1.00 90.50 79 LEU A O 1
ATOM 624 N N . PHE A 1 80 ? -2.068 -0.491 9.575 1.00 90.62 80 PHE A N 1
ATOM 625 C CA . PHE A 1 80 ? -3.404 -0.985 9.255 1.00 90.62 80 PHE A CA 1
ATOM 626 C C . PHE A 1 80 ? -3.851 -2.101 10.207 1.00 90.62 80 PHE A C 1
ATOM 628 O O . PHE A 1 80 ? -4.956 -2.042 10.739 1.00 90.62 80 PHE A O 1
ATOM 635 N N . ALA A 1 81 ? -2.988 -3.088 10.465 1.00 92.25 81 ALA A N 1
ATOM 636 C CA . ALA A 1 81 ? -3.287 -4.194 11.368 1.00 92.25 81 ALA A CA 1
ATOM 637 C C . ALA A 1 81 ? -3.584 -3.696 12.788 1.00 92.25 81 ALA A C 1
ATOM 639 O O . ALA A 1 81 ? -4.607 -4.071 13.357 1.00 92.25 81 ALA A O 1
ATOM 640 N N . SER A 1 82 ? -2.756 -2.791 13.322 1.00 90.56 82 SER A N 1
ATOM 641 C CA . SER A 1 82 ? -2.991 -2.168 14.629 1.00 90.56 82 SER A CA 1
ATOM 642 C C . SER A 1 82 ? -4.317 -1.412 14.670 1.00 90.56 82 SER A C 1
ATOM 644 O O . SER A 1 82 ? -5.083 -1.575 15.614 1.00 90.56 82 SER A O 1
ATOM 646 N N . ALA A 1 83 ? -4.639 -0.635 13.630 1.00 84.88 83 ALA A N 1
ATOM 647 C CA . ALA A 1 83 ? -5.900 0.099 13.553 1.00 84.88 83 ALA A CA 1
ATOM 648 C C . ALA A 1 83 ? -7.124 -0.828 13.565 1.00 84.88 83 ALA A C 1
ATOM 650 O O . ALA A 1 83 ? -8.072 -0.580 14.311 1.00 84.88 83 ALA A O 1
ATOM 651 N N . VAL A 1 84 ? -7.087 -1.912 12.782 1.00 85.75 84 VAL A N 1
ATOM 652 C CA . VAL A 1 84 ? -8.149 -2.928 12.756 1.00 85.75 84 VAL A CA 1
ATOM 653 C C . VAL A 1 84 ? -8.277 -3.590 14.126 1.00 85.75 84 VAL A C 1
ATOM 655 O O . VAL A 1 84 ? -9.375 -3.636 14.674 1.00 85.75 84 VAL A O 1
ATOM 658 N N . ILE A 1 85 ? -7.178 -4.056 14.722 1.00 87.31 85 ILE A N 1
ATOM 659 C CA . ILE A 1 85 ? -7.199 -4.741 16.023 1.00 87.31 85 ILE A CA 1
ATOM 660 C C . ILE A 1 85 ? -7.760 -3.822 17.116 1.00 87.31 85 ILE A C 1
ATOM 662 O O . ILE A 1 85 ? -8.702 -4.208 17.805 1.00 87.31 85 ILE A O 1
ATOM 666 N N . CYS A 1 86 ? -7.261 -2.588 17.233 1.00 82.94 86 CYS A N 1
ATOM 667 C CA . CYS A 1 86 ? -7.748 -1.629 18.226 1.00 82.94 86 CYS A CA 1
ATOM 668 C C . CYS A 1 86 ? -9.234 -1.297 18.030 1.00 82.94 86 CYS A C 1
ATOM 670 O O . CYS A 1 86 ? -9.980 -1.244 19.006 1.00 82.94 86 CYS A O 1
ATOM 672 N N . ALA A 1 87 ? -9.688 -1.115 16.785 1.00 79.00 87 ALA A N 1
ATOM 673 C CA . ALA A 1 87 ? -11.098 -0.860 16.496 1.00 79.00 87 ALA A CA 1
ATOM 674 C C . ALA A 1 87 ? -11.998 -2.045 16.881 1.00 79.00 87 ALA A C 1
ATOM 676 O O . ALA A 1 87 ? -13.087 -1.847 17.422 1.00 79.00 87 ALA A O 1
ATOM 677 N N . ASN A 1 88 ? -11.521 -3.271 16.660 1.00 79.81 88 ASN A N 1
ATOM 678 C CA . ASN A 1 88 ? -12.214 -4.491 17.064 1.00 79.81 88 ASN A CA 1
ATOM 679 C C . ASN A 1 88 ? -12.299 -4.628 18.589 1.00 79.81 88 ASN A C 1
ATOM 681 O O . ASN A 1 88 ? -13.382 -4.881 19.114 1.00 79.81 88 ASN A O 1
ATOM 685 N N . MET A 1 89 ? -11.193 -4.393 19.303 1.00 80.44 89 MET A N 1
ATOM 686 C CA . MET A 1 89 ? -11.147 -4.424 20.774 1.00 80.44 89 MET A CA 1
ATOM 687 C C . MET A 1 89 ? -12.047 -3.356 21.414 1.00 80.44 89 MET A C 1
ATOM 689 O O . MET A 1 89 ? -12.655 -3.595 22.457 1.00 80.44 89 MET A O 1
ATOM 693 N N . ALA A 1 90 ? -12.172 -2.196 20.764 1.00 76.06 90 ALA A N 1
ATOM 694 C CA . ALA A 1 90 ? -13.080 -1.118 21.154 1.00 76.06 90 ALA A CA 1
ATOM 695 C C . ALA A 1 90 ? -14.546 -1.362 20.730 1.00 76.06 90 ALA A C 1
ATOM 697 O O . ALA A 1 90 ? -15.405 -0.511 20.954 1.00 76.06 90 ALA A O 1
ATOM 698 N N . GLY A 1 91 ? -14.857 -2.506 20.107 1.00 73.50 91 GLY A N 1
ATOM 699 C CA . GLY A 1 91 ? -16.222 -2.890 19.744 1.00 73.50 91 GLY A CA 1
ATOM 700 C C . GLY A 1 91 ? -16.841 -2.071 18.608 1.00 73.50 91 GLY A C 1
ATOM 701 O O . GLY A 1 91 ? -18.064 -1.998 18.522 1.00 73.50 91 GLY A O 1
ATOM 702 N N . LEU A 1 92 ? -16.026 -1.466 17.737 1.00 67.25 92 LEU A N 1
ATOM 703 C CA . LEU A 1 92 ? -16.481 -0.503 16.728 1.00 67.25 92 LEU A CA 1
ATOM 704 C C . LEU A 1 92 ? -17.118 -1.117 15.459 1.00 67.25 92 LEU A C 1
ATOM 706 O O . LEU A 1 92 ? -17.428 -0.355 14.542 1.00 67.25 92 LEU A O 1
ATOM 710 N N . GLU A 1 93 ? -17.295 -2.444 15.334 1.00 59.31 93 GLU A N 1
ATOM 711 C CA . GLU A 1 93 ? -17.562 -3.069 14.018 1.00 59.31 93 GLU A CA 1
ATOM 712 C C . GLU A 1 93 ? -18.637 -4.189 13.964 1.00 59.31 93 GLU A C 1
ATOM 714 O O . GLU A 1 93 ? -18.524 -5.212 14.639 1.00 59.31 93 GLU A O 1
ATOM 719 N N . LYS A 1 94 ? -19.632 -4.021 13.056 1.00 52.50 94 LYS A N 1
ATOM 720 C CA . LYS A 1 94 ? -20.453 -5.065 12.372 1.00 52.50 94 LYS A CA 1
ATOM 721 C C . LYS A 1 94 ? -20.942 -4.587 10.974 1.00 52.50 94 LYS A C 1
ATOM 723 O O . LYS A 1 94 ? -21.545 -3.525 10.890 1.00 52.50 94 LYS A O 1
ATOM 728 N N . GLY A 1 95 ? -20.691 -5.341 9.882 1.00 46.78 95 GLY A N 1
ATOM 729 C CA . GLY A 1 95 ? -21.081 -5.025 8.470 1.00 46.78 95 GLY A CA 1
ATOM 730 C C . GLY A 1 95 ? -20.113 -4.232 7.534 1.00 46.78 95 GLY A C 1
ATOM 731 O O . GLY A 1 95 ? -20.003 -3.011 7.612 1.00 46.78 95 GLY A O 1
ATOM 732 N N . MET A 1 96 ? -19.452 -4.906 6.580 1.00 37.25 96 MET A N 1
ATOM 733 C CA . MET A 1 96 ? -18.550 -4.305 5.569 1.00 37.25 96 MET A CA 1
ATOM 734 C C . MET A 1 96 ? -19.358 -3.686 4.403 1.00 37.25 96 MET A C 1
ATOM 736 O O . MET A 1 96 ? -20.187 -4.405 3.856 1.00 37.25 96 MET A O 1
ATOM 740 N N . VAL A 1 97 ? -19.116 -2.406 4.022 1.00 34.62 97 VAL A N 1
ATOM 741 C CA . VAL A 1 97 ? -19.205 -1.790 2.650 1.00 34.62 97 VAL A CA 1
ATOM 742 C C . VAL A 1 97 ? -19.608 -0.277 2.602 1.00 34.62 97 VAL A C 1
ATOM 744 O O . VAL A 1 97 ? -20.563 0.181 3.225 1.00 34.62 97 VAL A O 1
ATOM 747 N N . ASN A 1 98 ? -18.826 0.464 1.789 1.00 37.75 98 ASN A N 1
ATOM 748 C CA . ASN A 1 98 ? -18.895 1.802 1.146 1.00 37.75 98 ASN A CA 1
ATOM 749 C C . ASN A 1 98 ? -19.331 3.103 1.862 1.00 37.75 98 ASN A C 1
ATOM 751 O O . ASN A 1 98 ? -20.495 3.312 2.206 1.00 37.75 98 ASN A O 1
ATOM 755 N N . SER A 1 99 ? -18.407 4.083 1.858 1.00 36.06 99 SER A N 1
ATOM 756 C CA . SER A 1 99 ? -18.610 5.500 1.466 1.00 36.06 99 SER A CA 1
ATOM 757 C C . SER A 1 99 ? -17.252 6.211 1.326 1.00 36.06 99 SER A C 1
ATOM 759 O O . SER A 1 99 ? -16.609 6.522 2.325 1.00 36.06 99 SER A O 1
ATOM 761 N N . VAL A 1 100 ? -16.811 6.500 0.098 1.00 38.56 100 VAL A N 1
ATOM 762 C CA . VAL A 1 100 ? -15.615 7.318 -0.174 1.00 38.56 100 VAL A CA 1
ATOM 763 C C . VAL A 1 100 ? -16.057 8.772 -0.382 1.00 38.56 100 VAL A C 1
ATOM 765 O O . VAL A 1 100 ? -16.458 9.146 -1.478 1.00 38.56 100 VAL A O 1
ATOM 768 N N . ARG A 1 101 ? -16.011 9.603 0.670 1.00 41.44 101 ARG A N 1
ATOM 769 C CA . ARG A 1 101 ? -16.241 11.070 0.585 1.00 41.44 101 ARG A CA 1
ATOM 770 C C . ARG A 1 101 ? -15.026 11.920 0.987 1.00 41.44 101 ARG A C 1
ATOM 772 O O . ARG A 1 101 ? -15.161 13.124 1.151 1.00 41.44 101 ARG A O 1
ATOM 779 N N . ILE A 1 102 ? -13.840 11.321 1.114 1.00 46.22 102 ILE A N 1
ATOM 780 C CA . ILE A 1 102 ? -12.630 12.019 1.600 1.00 46.22 102 ILE A CA 1
ATOM 781 C C . ILE A 1 102 ? -11.685 12.439 0.450 1.00 46.22 102 ILE A C 1
ATOM 783 O O . ILE A 1 102 ? -10.901 13.369 0.601 1.00 46.22 102 ILE A O 1
ATOM 787 N N . LEU A 1 103 ? -11.816 11.856 -0.749 1.00 40.75 103 LEU A N 1
ATOM 788 C CA . LEU A 1 103 ? -10.914 12.134 -1.883 1.00 40.75 103 LEU A CA 1
ATOM 789 C C . LEU A 1 103 ? -11.215 13.421 -2.679 1.00 40.75 103 LEU A C 1
ATOM 791 O O . LEU A 1 103 ? -10.377 13.846 -3.470 1.00 40.75 103 LEU A O 1
ATOM 795 N N . VAL A 1 104 ? -12.388 14.043 -2.514 1.00 37.31 104 VAL A N 1
ATOM 796 C CA . VAL A 1 104 ? -12.846 15.119 -3.422 1.00 37.31 104 VAL A CA 1
ATOM 797 C C . VAL A 1 104 ? -12.226 16.487 -3.096 1.00 37.31 104 VAL A C 1
ATOM 799 O O . VAL A 1 104 ? -12.008 17.289 -3.998 1.00 37.31 104 VAL A O 1
ATOM 802 N N . TYR A 1 105 ? -11.864 16.751 -1.839 1.00 34.69 105 TYR A N 1
ATOM 803 C CA . TYR A 1 105 ? -11.362 18.069 -1.426 1.00 34.69 105 TYR A CA 1
ATOM 804 C C . TYR A 1 105 ? -9.893 18.363 -1.802 1.00 34.69 105 TYR A C 1
ATOM 806 O O . TYR A 1 105 ? -9.623 19.475 -2.258 1.00 34.69 105 TYR A O 1
ATOM 814 N N . PRO A 1 106 ? -8.935 17.415 -1.716 1.00 43.72 106 PRO A N 1
ATOM 815 C CA . PRO A 1 106 ? -7.541 17.707 -2.070 1.00 43.72 106 PRO A CA 1
ATOM 816 C C . PRO A 1 106 ? -7.310 17.859 -3.582 1.00 43.72 106 PRO A C 1
ATOM 818 O O . PRO A 1 106 ? -6.489 18.665 -4.014 1.00 43.72 106 PRO A O 1
ATOM 821 N N . LEU A 1 107 ? -8.045 17.100 -4.406 1.00 40.81 107 LEU A N 1
ATOM 822 C CA . LEU A 1 107 ? -7.856 17.073 -5.864 1.00 40.81 107 LEU A CA 1
ATOM 823 C C . LEU A 1 107 ? -8.240 18.395 -6.549 1.00 40.81 107 LEU A C 1
ATOM 825 O O . LEU A 1 107 ? -7.656 18.734 -7.579 1.00 40.81 107 LEU A O 1
ATOM 829 N N . CYS A 1 108 ? -9.187 19.148 -5.984 1.00 39.47 108 CYS A N 1
ATOM 830 C CA . CYS A 1 108 ? -9.621 20.435 -6.532 1.00 39.47 108 CYS A CA 1
ATOM 831 C C . CYS A 1 108 ? -8.650 21.582 -6.205 1.00 39.47 108 CYS A C 1
ATOM 833 O O . CYS A 1 108 ? -8.465 22.461 -7.040 1.00 39.47 108 CYS A O 1
ATOM 835 N N . TYR A 1 109 ? -7.986 21.551 -5.044 1.00 36.84 109 TYR A N 1
ATOM 836 C CA . TYR A 1 109 ? -7.070 22.617 -4.603 1.00 36.84 109 TYR A CA 1
ATOM 837 C C . TYR A 1 109 ? -5.667 22.520 -5.233 1.00 36.84 109 TYR A C 1
ATOM 839 O O . TYR A 1 109 ? -4.936 23.501 -5.310 1.00 36.84 109 TYR A O 1
ATOM 847 N N . LEU A 1 110 ? -5.278 21.335 -5.716 1.00 39.84 110 LEU A N 1
ATOM 848 C CA . LEU A 1 110 ? -3.932 21.078 -6.248 1.00 39.84 110 LEU A CA 1
ATOM 849 C C . LEU A 1 110 ? -3.787 21.320 -7.755 1.00 39.84 110 LEU A C 1
ATOM 851 O O . LEU A 1 110 ? -2.665 21.399 -8.249 1.00 39.84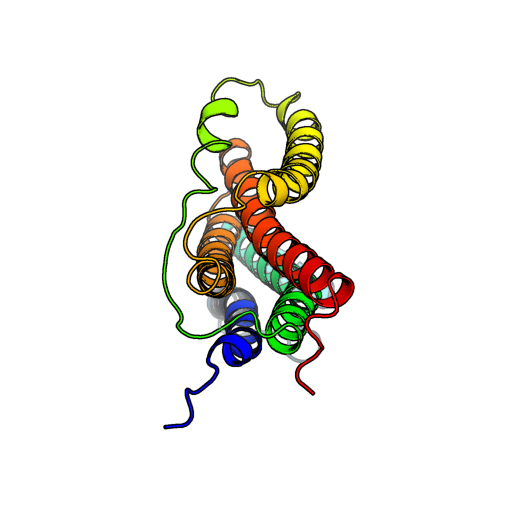 110 LEU A O 1
ATOM 855 N N . LYS A 1 111 ? -4.892 21.470 -8.500 1.00 44.50 111 LYS A N 1
ATOM 856 C CA . LYS A 1 111 ? -4.840 21.802 -9.937 1.00 44.50 111 LYS A CA 1
ATOM 857 C C . LYS A 1 111 ? -4.352 23.230 -10.215 1.00 44.50 111 LYS A C 1
ATOM 859 O O . LYS A 1 111 ? -3.996 23.517 -11.353 1.00 44.50 111 LYS A O 1
ATOM 864 N N . SER A 1 112 ? -4.334 24.104 -9.210 1.00 51.06 112 SER A N 1
ATOM 865 C CA . SER A 1 112 ? -4.055 25.539 -9.347 1.00 51.06 112 SER A CA 1
ATOM 866 C C . SER A 1 112 ? -2.659 25.980 -8.882 1.00 51.06 112 SER A C 1
ATOM 868 O O . SER A 1 112 ? -2.369 27.170 -8.967 1.00 51.06 112 SER A O 1
ATOM 870 N N . LEU A 1 113 ? -1.785 25.077 -8.407 1.00 46.28 113 LEU A N 1
ATOM 871 C CA . LEU A 1 113 ? -0.487 25.447 -7.814 1.00 46.28 113 LEU A CA 1
ATOM 872 C C . LEU A 1 113 ? 0.731 25.033 -8.676 1.00 46.28 113 LEU A C 1
ATOM 874 O O . LEU A 1 113 ? 0.733 23.943 -9.254 1.00 46.28 113 LEU A O 1
ATOM 878 N N . PRO A 1 114 ? 1.788 25.870 -8.755 1.00 46.94 114 PRO A N 1
ATOM 879 C CA . PRO A 1 114 ? 3.035 25.546 -9.454 1.00 46.94 114 PRO A CA 1
ATOM 880 C C . PRO A 1 114 ? 3.851 24.444 -8.744 1.00 46.94 114 PRO A C 1
ATOM 882 O O . PRO A 1 114 ? 3.822 24.313 -7.520 1.00 46.94 114 PRO A O 1
ATOM 885 N N . LEU A 1 115 ? 4.595 23.654 -9.537 1.00 49.28 115 LEU A N 1
ATOM 886 C CA . LEU A 1 115 ? 5.160 22.337 -9.175 1.00 49.28 115 LEU A CA 1
ATOM 887 C C . LEU A 1 115 ? 6.195 22.343 -8.024 1.00 49.28 115 LEU A C 1
ATOM 889 O O . LEU A 1 115 ? 6.351 21.329 -7.348 1.00 49.28 115 LEU A O 1
ATOM 893 N N . SER A 1 116 ? 6.908 23.454 -7.804 1.00 50.75 116 SER A N 1
ATOM 894 C CA . SER A 1 116 ? 7.924 23.601 -6.744 1.00 50.75 116 SER A CA 1
ATOM 895 C C . SER A 1 116 ? 7.311 23.817 -5.356 1.00 50.75 116 SER A C 1
ATOM 897 O O . SER A 1 116 ? 7.796 23.266 -4.373 1.00 50.75 116 SER A O 1
ATOM 899 N N . GLU A 1 117 ? 6.192 24.541 -5.287 1.00 52.75 117 GLU A N 1
ATOM 900 C CA . GLU A 1 117 ? 5.433 24.810 -4.055 1.00 52.75 117 GLU A CA 1
ATOM 901 C C . GLU A 1 117 ? 4.518 23.638 -3.669 1.00 52.75 117 GLU A C 1
ATOM 903 O O . GLU A 1 117 ? 4.075 23.507 -2.527 1.00 52.75 117 GLU A O 1
ATOM 908 N N . THR A 1 118 ? 4.243 22.732 -4.615 1.00 52.41 118 THR A N 1
ATOM 909 C CA . THR A 1 118 ? 3.339 21.599 -4.389 1.00 52.41 118 THR A CA 1
ATOM 910 C C . THR A 1 118 ? 3.935 20.568 -3.431 1.00 52.41 118 THR A C 1
ATOM 912 O O . THR A 1 118 ? 3.193 19.959 -2.675 1.00 52.41 118 THR A O 1
ATOM 915 N N . TYR A 1 119 ? 5.259 20.379 -3.404 1.00 51.53 119 TYR A N 1
ATOM 916 C CA . TYR A 1 119 ? 5.903 19.383 -2.535 1.00 51.53 119 TYR A CA 1
ATOM 917 C C . TYR A 1 119 ? 5.809 19.756 -1.043 1.00 51.53 119 TYR A C 1
ATOM 919 O O . TYR A 1 119 ? 5.316 18.966 -0.236 1.00 51.53 119 TYR A O 1
ATOM 927 N N . TYR A 1 120 ? 6.200 20.983 -0.681 1.00 51.66 120 TYR A N 1
ATOM 928 C CA . TYR A 1 120 ? 6.110 21.495 0.693 1.00 51.66 120 TYR A CA 1
ATOM 929 C C . TYR A 1 120 ? 4.666 21.788 1.109 1.00 51.66 120 TYR A C 1
ATOM 931 O O . TYR A 1 120 ? 4.258 21.417 2.211 1.00 51.66 120 TYR A O 1
ATOM 939 N N . GLY A 1 121 ? 3.865 22.354 0.199 1.00 54.97 121 GLY A N 1
ATOM 940 C CA . GLY A 1 121 ? 2.431 22.537 0.400 1.00 54.97 121 GLY A CA 1
ATOM 941 C C . GLY A 1 121 ? 1.712 21.213 0.649 1.00 54.97 121 GLY A C 1
ATOM 942 O O . GLY A 1 121 ? 0.814 21.155 1.479 1.00 54.97 121 GLY A O 1
ATOM 943 N N . MET A 1 122 ? 2.144 20.116 0.019 1.00 53.44 122 MET A N 1
ATOM 944 C CA . MET A 1 122 ? 1.582 18.793 0.276 1.00 53.44 122 MET A CA 1
ATOM 945 C C . MET A 1 122 ? 2.028 18.197 1.598 1.00 53.44 122 MET A C 1
ATOM 947 O O . MET A 1 122 ? 1.175 17.611 2.244 1.00 53.44 122 MET A O 1
ATOM 951 N N . ILE A 1 123 ? 3.281 18.334 2.041 1.00 54.50 123 ILE A N 1
ATOM 952 C CA . ILE A 1 123 ? 3.673 17.887 3.392 1.00 54.50 123 ILE A CA 1
ATOM 953 C C . ILE A 1 123 ? 2.849 18.642 4.441 1.00 54.50 123 ILE A C 1
ATOM 955 O O . ILE A 1 123 ? 2.278 18.021 5.334 1.00 54.50 123 ILE A O 1
ATOM 959 N N . LEU A 1 124 ? 2.693 19.957 4.277 1.00 54.38 124 LEU A N 1
ATOM 960 C CA . LEU A 1 124 ? 1.897 20.790 5.173 1.00 54.38 124 LEU A CA 1
ATOM 961 C C . LEU A 1 124 ? 0.405 20.424 5.133 1.00 54.38 124 LEU A C 1
ATOM 963 O O . LEU A 1 124 ? -0.178 20.167 6.177 1.00 54.38 124 LEU A O 1
ATOM 967 N N . VAL A 1 125 ? -0.212 20.307 3.952 1.00 53.88 125 VAL A N 1
ATOM 968 C CA . VAL A 1 125 ? -1.614 19.871 3.792 1.00 53.88 125 VAL A CA 1
ATOM 969 C C . VAL A 1 125 ? -1.812 18.439 4.291 1.00 53.88 125 VAL A C 1
ATOM 971 O O . VAL A 1 125 ? -2.849 18.132 4.857 1.00 53.88 125 VAL A O 1
ATOM 974 N N . SER A 1 126 ? -0.820 17.564 4.143 1.00 52.22 126 SER A N 1
ATOM 975 C CA . SER A 1 126 ? -0.844 16.186 4.645 1.00 52.22 126 SER A CA 1
ATOM 976 C C . SER A 1 126 ? -0.842 16.145 6.169 1.00 52.22 126 SER A C 1
ATOM 978 O O . SER A 1 126 ? -1.662 15.448 6.764 1.00 52.22 126 SER A O 1
ATOM 980 N N . VAL A 1 127 ? 0.024 16.941 6.800 1.00 52.28 127 VAL A N 1
ATOM 981 C CA . VAL A 1 127 ? 0.048 17.143 8.252 1.00 52.28 127 VAL A CA 1
ATOM 982 C C . VAL A 1 127 ? -1.269 17.773 8.715 1.00 52.28 127 VAL A C 1
ATOM 984 O O . VAL A 1 127 ? -1.876 17.283 9.659 1.00 52.28 127 VAL A O 1
ATOM 987 N N . LEU A 1 128 ? -1.790 18.774 8.004 1.00 50.66 128 LEU A N 1
ATOM 988 C CA . LEU A 1 128 ? -3.065 19.424 8.317 1.00 50.66 128 LEU A CA 1
ATOM 989 C C . LEU A 1 128 ? -4.281 18.508 8.107 1.00 50.66 128 LEU A C 1
ATOM 991 O O . LEU A 1 128 ? -5.230 18.602 8.874 1.00 50.66 128 LEU A O 1
ATOM 995 N N . ILE A 1 129 ? -4.283 17.599 7.128 1.00 50.59 129 ILE A N 1
ATOM 996 C CA . ILE A 1 129 ? -5.336 16.585 6.937 1.00 50.59 129 ILE A CA 1
ATOM 997 C C . ILE A 1 129 ? -5.275 15.549 8.057 1.00 50.59 129 ILE A C 1
ATOM 999 O O . ILE A 1 129 ? -6.316 15.212 8.614 1.00 50.59 129 ILE A O 1
ATOM 1003 N N . ILE A 1 130 ? -4.082 15.075 8.433 1.00 50.12 130 ILE A N 1
ATOM 1004 C CA . ILE A 1 130 ? -3.916 14.166 9.577 1.00 50.12 130 ILE A CA 1
ATOM 1005 C C . ILE A 1 130 ? -4.423 14.840 10.859 1.00 50.12 130 ILE A C 1
ATOM 1007 O O . ILE A 1 130 ? -5.202 14.234 11.584 1.00 50.12 130 ILE A O 1
ATOM 1011 N N . LEU A 1 131 ? -4.060 16.104 11.095 1.00 47.75 131 LEU A N 1
ATOM 1012 C CA . LEU A 1 131 ? -4.480 16.869 12.274 1.00 47.75 131 LEU A CA 1
ATOM 1013 C C . LEU A 1 131 ? -5.975 17.245 12.249 1.00 47.75 131 LEU A C 1
ATOM 1015 O O . LEU A 1 131 ? -6.641 17.198 13.280 1.00 47.75 131 LEU A O 1
ATOM 1019 N N . SER A 1 132 ? -6.540 17.574 11.084 1.00 49.03 132 SER A N 1
ATOM 1020 C CA . SER A 1 132 ? -7.962 17.938 10.949 1.00 49.03 132 SER A CA 1
ATOM 1021 C C . SER A 1 132 ? -8.895 16.728 10.946 1.00 49.03 132 SER A C 1
ATOM 1023 O O . SER A 1 132 ? -10.023 16.845 11.417 1.00 49.03 132 SER A O 1
ATOM 1025 N N . SER A 1 133 ? -8.436 15.551 10.509 1.00 48.81 133 SER A N 1
ATOM 1026 C CA . SER A 1 133 ? -9.191 14.291 10.625 1.00 48.81 133 SER A CA 1
ATOM 1027 C C . SER A 1 133 ? -9.378 13.874 12.091 1.00 48.81 133 SER A C 1
ATOM 1029 O O . SER A 1 133 ? -10.404 13.282 12.439 1.00 48.81 133 SER A O 1
ATOM 1031 N N . SER A 1 134 ? -8.433 14.243 12.964 1.00 43.44 134 SER A N 1
ATOM 1032 C CA . SER A 1 134 ? -8.552 14.128 14.424 1.00 43.44 134 SER A CA 1
ATOM 1033 C C . SER A 1 134 ? -9.612 15.086 14.986 1.00 43.44 134 SER A C 1
ATOM 1035 O O . SER A 1 134 ? -10.400 14.693 15.842 1.00 43.44 134 SER A O 1
ATOM 1037 N N . CYS A 1 135 ? -9.701 16.315 14.458 1.00 35.56 135 CYS A N 1
ATOM 1038 C CA . CYS A 1 135 ? -10.681 17.320 14.898 1.00 35.56 135 CYS A CA 1
ATOM 1039 C C . CYS A 1 135 ? -12.089 17.138 14.303 1.00 35.56 135 CYS A C 1
ATOM 1041 O O . CYS A 1 135 ? -13.074 17.487 14.949 1.00 35.56 135 CYS A O 1
ATOM 1043 N N . PHE A 1 136 ? -12.242 16.556 13.111 1.00 36.91 136 PHE A N 1
ATOM 1044 C CA . PHE A 1 136 ? -13.569 16.356 12.507 1.00 36.91 136 PHE A CA 1
ATOM 1045 C C . PHE A 1 136 ? -14.378 15.246 13.202 1.00 36.91 136 PHE A C 1
ATOM 1047 O O . PHE A 1 136 ? -15.600 15.187 13.076 1.00 36.91 136 PHE A O 1
ATOM 1054 N N . SER A 1 137 ? -13.715 14.401 13.998 1.00 40.84 137 SER A N 1
ATOM 1055 C CA . SER A 1 137 ? -14.389 13.437 14.876 1.00 40.84 137 SER A CA 1
ATOM 1056 C C . SER A 1 137 ? -15.018 14.089 16.120 1.00 40.84 137 SER A C 1
ATOM 1058 O O . SER A 1 137 ? -15.849 13.447 16.754 1.00 40.84 137 SER A O 1
ATOM 1060 N N . LEU A 1 138 ? -14.695 15.353 16.445 1.00 33.66 138 LEU A N 1
ATOM 1061 C CA . LEU A 1 138 ? -15.326 16.097 17.549 1.00 33.66 138 LEU A CA 1
ATOM 1062 C C . LEU A 1 138 ? -16.645 16.798 17.162 1.00 33.66 138 LEU A C 1
ATOM 1064 O O . LEU A 1 138 ? -17.435 17.109 18.045 1.00 33.66 138 LEU A O 1
ATOM 1068 N N . LEU A 1 139 ? -16.915 17.037 15.871 1.00 32.97 139 LEU A N 1
ATOM 1069 C CA . LEU A 1 139 ? -18.096 17.802 15.417 1.00 32.97 139 LEU A CA 1
ATOM 1070 C C . LEU A 1 139 ? -19.281 16.939 14.948 1.00 32.97 139 LEU A C 1
ATOM 1072 O O . LEU A 1 139 ? -20.326 17.474 14.594 1.00 32.97 139 LEU A O 1
ATOM 1076 N N . ALA A 1 140 ? -19.152 15.611 14.966 1.00 36.12 140 ALA A N 1
ATOM 1077 C CA . ALA A 1 140 ? -20.216 14.680 14.583 1.00 36.12 140 ALA A CA 1
ATOM 1078 C C . ALA A 1 140 ? -20.685 13.827 15.775 1.00 36.12 140 ALA A C 1
ATOM 1080 O O . ALA A 1 140 ? -20.781 12.603 15.684 1.00 36.12 140 ALA A O 1
ATOM 1081 N N . ILE A 1 141 ? -20.981 14.478 16.903 1.00 35.25 141 ILE A N 1
ATOM 1082 C CA . ILE A 1 141 ? -21.778 13.891 17.986 1.00 35.25 141 ILE A CA 1
ATOM 1083 C C . ILE A 1 141 ? -23.244 13.997 17.554 1.00 35.25 141 ILE A C 1
ATOM 1085 O O . ILE A 1 141 ? -23.926 14.974 17.840 1.00 35.25 141 ILE A O 1
ATOM 1089 N N . GLY A 1 142 ? -23.718 13.025 16.778 1.00 35.38 142 GLY A N 1
ATOM 1090 C CA . GLY A 1 142 ? -25.121 12.976 16.376 1.00 35.38 142 GLY A CA 1
ATOM 1091 C C . GLY A 1 142 ? -25.347 12.171 15.105 1.00 35.38 142 GLY A C 1
ATOM 1092 O O . GLY A 1 142 ? -24.788 12.483 14.056 1.00 35.38 142 GLY A O 1
ATOM 1093 N N . SER A 1 143 ? -26.217 11.166 15.204 1.00 33.75 143 SER A N 1
ATOM 1094 C CA . SER A 1 143 ? -26.661 10.208 14.177 1.00 33.75 143 SER A CA 1
ATOM 1095 C C . SER A 1 143 ? -25.646 9.120 13.773 1.00 33.75 143 SER A C 1
ATOM 1097 O O . SER A 1 143 ? -24.660 9.352 13.072 1.00 33.75 143 SER A O 1
ATOM 1099 N N . ASP A 1 144 ? -25.940 7.898 14.218 1.00 37.75 144 ASP A N 1
ATOM 1100 C CA . ASP A 1 144 ? -25.497 6.601 13.688 1.00 37.75 144 ASP A CA 1
ATOM 1101 C C . ASP A 1 144 ? -23.982 6.336 13.674 1.00 37.75 144 ASP A C 1
ATOM 1103 O O . ASP A 1 144 ? -23.335 6.246 12.626 1.00 37.75 144 ASP A O 1
ATOM 1107 N N . ALA A 1 145 ? -23.408 6.190 14.871 1.00 42.94 145 ALA A N 1
ATOM 1108 C CA . ALA A 1 145 ? -21.993 5.883 15.091 1.00 42.94 145 ALA A CA 1
ATOM 1109 C C . ALA A 1 145 ? -21.592 4.443 14.696 1.00 42.94 145 ALA A C 1
ATOM 1111 O O . ALA A 1 145 ? -20.441 4.221 14.315 1.00 42.94 145 ALA A O 1
ATOM 1112 N N . ASP A 1 146 ? -22.530 3.490 14.693 1.00 38.62 146 ASP A N 1
ATOM 1113 C CA . ASP A 1 146 ? -22.221 2.059 14.529 1.00 38.62 146 ASP A CA 1
ATOM 1114 C C . ASP A 1 146 ? -22.020 1.619 13.063 1.00 38.62 146 ASP A C 1
ATOM 1116 O O . ASP A 1 146 ? -21.266 0.688 12.790 1.00 38.62 146 ASP A O 1
ATOM 1120 N N . LEU A 1 147 ? -22.610 2.323 12.085 1.00 37.25 147 LEU A N 1
ATOM 1121 C CA . LEU A 1 147 ? -22.501 1.985 10.650 1.00 37.25 147 LEU A CA 1
ATOM 1122 C C . LEU A 1 147 ? -21.319 2.686 9.941 1.00 37.25 147 LEU A C 1
ATOM 1124 O O . LEU A 1 147 ? -20.989 2.386 8.790 1.00 37.25 147 LEU A O 1
ATOM 1128 N N . LYS A 1 148 ? -20.681 3.665 10.596 1.00 50.16 148 LYS A N 1
ATOM 1129 C CA . LYS A 1 148 ? -19.681 4.557 9.974 1.00 50.16 148 LYS A CA 1
ATOM 1130 C C . LYS A 1 148 ? -18.236 4.065 10.110 1.00 50.16 148 LYS A C 1
ATOM 1132 O O . LYS A 1 148 ? -17.401 4.447 9.293 1.00 50.16 148 LYS A O 1
ATOM 1137 N N . ASN A 1 149 ? -17.928 3.219 11.093 1.00 47.56 149 ASN A N 1
ATOM 1138 C CA . ASN A 1 149 ? -16.544 2.829 11.401 1.00 47.56 149 ASN A CA 1
ATOM 1139 C C . ASN A 1 149 ? -16.031 1.689 10.506 1.00 47.56 149 ASN A C 1
ATOM 1141 O O . ASN A 1 149 ? -14.913 1.753 10.003 1.00 47.56 149 ASN A O 1
ATOM 1145 N N . LEU A 1 150 ? -16.891 0.732 10.160 1.00 53.16 150 LEU A N 1
ATOM 1146 C CA . LEU A 1 150 ? -16.541 -0.439 9.349 1.00 53.16 150 LEU A CA 1
ATOM 1147 C C . LEU A 1 150 ? -16.413 -0.175 7.832 1.00 53.16 150 LEU A C 1
ATOM 1149 O O . LEU A 1 150 ? -15.892 -0.989 7.067 1.00 53.16 150 LEU A O 1
ATOM 1153 N N . LYS A 1 151 ? -16.818 1.012 7.371 1.00 67.19 151 LYS A N 1
ATOM 1154 C CA . LYS A 1 151 ? -16.579 1.482 5.995 1.00 67.19 151 LYS A CA 1
ATOM 1155 C C . LYS A 1 151 ? -15.097 1.794 5.736 1.00 67.19 151 LYS A C 1
ATOM 1157 O O . LYS A 1 151 ? -14.679 1.797 4.579 1.00 67.19 151 LYS A O 1
ATOM 1162 N N . MET A 1 152 ? -14.306 2.013 6.792 1.00 68.62 152 MET A N 1
ATOM 1163 C CA . MET A 1 152 ? -12.912 2.462 6.702 1.00 68.62 152 MET A CA 1
ATOM 1164 C C . MET A 1 152 ? -11.944 1.353 6.281 1.00 68.62 152 MET A C 1
ATOM 1166 O O . MET A 1 152 ? -11.068 1.610 5.461 1.00 68.62 152 MET A O 1
ATOM 1170 N N . CYS A 1 153 ? -12.132 0.117 6.755 1.00 71.31 153 CYS A N 1
ATOM 1171 C CA . CYS A 1 153 ? -11.301 -1.030 6.365 1.00 71.31 153 CYS A CA 1
ATOM 1172 C C . CYS A 1 153 ? -11.439 -1.338 4.864 1.00 71.31 153 CYS A C 1
ATOM 1174 O O . CYS A 1 153 ? -10.448 -1.459 4.146 1.00 71.31 153 CYS A O 1
ATOM 1176 N N . GLY A 1 154 ? -12.677 -1.374 4.359 1.00 75.19 154 GLY A N 1
ATOM 1177 C CA . GLY A 1 154 ? -12.946 -1.545 2.928 1.00 75.19 154 GLY A CA 1
ATOM 1178 C C . GLY A 1 154 ? -12.454 -0.367 2.079 1.00 75.19 154 GLY A C 1
ATOM 1179 O O . GLY A 1 154 ? -11.867 -0.578 1.018 1.00 75.19 154 GLY A O 1
ATOM 1180 N N . ALA A 1 155 ? -12.633 0.872 2.557 1.00 76.62 155 ALA A N 1
ATOM 1181 C CA . ALA A 1 155 ? -12.111 2.061 1.883 1.00 76.62 155 ALA A CA 1
ATOM 1182 C C . ALA A 1 155 ? -10.579 2.040 1.798 1.00 76.62 155 ALA A C 1
ATOM 1184 O O . ALA A 1 155 ? -10.034 2.318 0.731 1.00 76.62 155 ALA A O 1
ATOM 1185 N N . PHE A 1 156 ? -9.890 1.651 2.875 1.00 83.81 156 PHE A N 1
ATOM 1186 C CA . PHE A 1 156 ? -8.442 1.463 2.877 1.00 83.81 156 PHE A CA 1
ATOM 1187 C C . PHE A 1 156 ? -8.021 0.468 1.794 1.00 83.81 156 PHE A C 1
ATOM 1189 O O . PHE A 1 156 ? -7.220 0.820 0.932 1.00 83.81 156 PHE A O 1
ATOM 1196 N N . LEU A 1 157 ? -8.605 -0.737 1.775 1.00 84.69 157 LEU A N 1
ATOM 1197 C CA . LEU A 1 157 ? -8.281 -1.760 0.775 1.00 84.69 157 LEU A CA 1
ATOM 1198 C C . LEU A 1 157 ? -8.492 -1.249 -0.659 1.00 84.69 157 LEU A C 1
ATOM 1200 O O . LEU A 1 157 ? -7.599 -1.386 -1.496 1.00 84.69 157 LEU A O 1
ATOM 1204 N N . GLY A 1 158 ? -9.621 -0.588 -0.931 1.00 81.69 158 GLY A N 1
ATOM 1205 C CA . GLY A 1 158 ? -9.896 0.017 -2.238 1.00 81.69 158 GLY A CA 1
ATOM 1206 C C . GLY A 1 158 ? -8.875 1.093 -2.624 1.00 81.69 158 GLY A C 1
ATOM 1207 O O . GLY A 1 158 ? -8.347 1.084 -3.737 1.00 81.69 158 GLY A O 1
ATOM 1208 N N . LEU A 1 159 ? -8.518 1.980 -1.690 1.00 81.12 159 LEU A N 1
ATOM 1209 C CA . LEU A 1 159 ? -7.481 2.995 -1.895 1.00 81.12 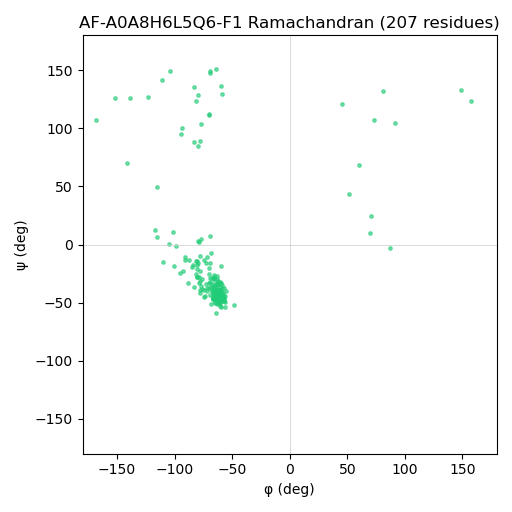159 LEU A CA 1
ATOM 1210 C C . LEU A 1 159 ? -6.110 2.363 -2.151 1.00 81.12 159 LEU A C 1
ATOM 1212 O O . LEU A 1 159 ? -5.353 2.880 -2.967 1.00 81.12 159 LEU A O 1
ATOM 1216 N N . ARG A 1 160 ? -5.786 1.229 -1.520 1.00 88.94 160 ARG A N 1
ATOM 1217 C CA . ARG A 1 160 ? -4.530 0.504 -1.759 1.00 88.94 160 ARG A CA 1
ATOM 1218 C C . ARG A 1 160 ? -4.477 -0.153 -3.137 1.00 88.94 160 ARG A C 1
ATOM 1220 O O . ARG A 1 160 ? -3.396 -0.181 -3.728 1.00 88.94 160 ARG A O 1
ATOM 1227 N N . VAL A 1 161 ? -5.609 -0.611 -3.680 1.00 87.19 161 VAL A N 1
ATOM 1228 C CA . VAL A 1 161 ? -5.695 -1.075 -5.078 1.00 87.19 161 VAL A CA 1
ATOM 1229 C C . VAL A 1 161 ? -5.391 0.083 -6.030 1.00 87.19 161 VAL A C 1
ATOM 1231 O O . VAL A 1 161 ? -4.497 -0.026 -6.870 1.00 87.19 161 VAL A O 1
ATOM 1234 N N . VAL A 1 162 ? -6.072 1.222 -5.850 1.00 84.62 162 VAL A N 1
ATOM 1235 C CA . VAL A 1 162 ? -5.875 2.420 -6.685 1.00 84.62 162 VAL A CA 1
ATOM 1236 C C . VAL A 1 162 ? -4.441 2.937 -6.573 1.00 84.62 162 VAL A C 1
ATOM 1238 O O . VAL A 1 162 ? -3.795 3.184 -7.588 1.00 84.62 162 VAL A O 1
ATOM 1241 N N . TYR A 1 163 ? -3.912 3.049 -5.353 1.00 85.81 163 TYR A N 1
ATOM 1242 C CA . TYR A 1 163 ? -2.542 3.484 -5.092 1.00 85.81 163 TYR A CA 1
ATOM 1243 C C . TYR A 1 163 ? -1.527 2.603 -5.817 1.00 85.81 163 TYR A C 1
ATOM 1245 O O . TYR A 1 163 ? -0.657 3.124 -6.508 1.00 85.81 163 TYR A O 1
ATOM 1253 N N . THR A 1 164 ? -1.655 1.279 -5.687 1.00 89.44 164 THR A N 1
ATOM 1254 C CA . THR A 1 164 ? -0.746 0.313 -6.318 1.00 89.44 164 THR A CA 1
ATOM 1255 C C . THR A 1 164 ? -0.770 0.447 -7.838 1.00 89.44 164 THR A C 1
ATOM 1257 O O . THR A 1 164 ? 0.286 0.508 -8.465 1.00 89.44 164 THR A O 1
ATOM 1260 N N . PHE A 1 165 ? -1.960 0.563 -8.433 1.00 88.50 165 PHE A N 1
ATOM 1261 C CA . PHE A 1 165 ? -2.103 0.762 -9.875 1.00 88.50 165 PHE A CA 1
ATOM 1262 C C . PHE A 1 165 ? -1.440 2.065 -10.344 1.00 88.50 165 PHE A C 1
ATOM 1264 O O . PHE A 1 165 ? -0.613 2.050 -11.258 1.00 88.50 165 PHE A O 1
ATOM 1271 N N . VAL A 1 166 ? -1.745 3.182 -9.673 1.00 84.25 166 VAL A N 1
ATOM 1272 C CA . VAL A 1 166 ? -1.163 4.499 -9.971 1.00 84.25 166 VAL A CA 1
ATOM 1273 C C . VAL A 1 166 ? 0.359 4.461 -9.835 1.00 84.25 166 VAL A C 1
ATOM 1275 O O . VAL A 1 166 ? 1.054 4.961 -10.712 1.00 84.25 166 VAL A O 1
ATOM 1278 N N . TYR A 1 167 ? 0.893 3.824 -8.789 1.00 87.25 167 TYR A N 1
ATOM 1279 C CA . TYR A 1 167 ? 2.336 3.705 -8.564 1.00 87.25 167 TYR A CA 1
ATOM 1280 C C . TYR A 1 167 ? 3.040 3.021 -9.743 1.00 87.25 167 TYR A C 1
ATOM 1282 O O . TYR A 1 167 ? 4.093 3.469 -10.189 1.00 87.25 167 TYR A O 1
ATOM 1290 N N . ILE A 1 168 ? 2.465 1.933 -10.254 1.00 89.88 168 ILE A N 1
ATOM 1291 C CA . ILE A 1 168 ? 3.088 1.119 -11.303 1.00 89.88 168 ILE A CA 1
ATOM 1292 C C . ILE A 1 168 ? 3.030 1.820 -12.665 1.00 89.88 168 ILE A C 1
ATOM 1294 O O . ILE A 1 168 ? 4.020 1.824 -13.407 1.00 89.88 168 ILE A O 1
ATOM 1298 N N . VAL A 1 169 ? 1.875 2.394 -13.007 1.00 87.06 169 VAL A N 1
ATOM 1299 C CA . VAL A 1 169 ? 1.580 2.865 -14.369 1.00 87.06 169 VAL A CA 1
ATOM 1300 C C . VAL A 1 169 ? 2.022 4.307 -14.602 1.00 87.06 169 VAL A C 1
ATOM 1302 O O . VAL A 1 169 ? 2.425 4.644 -15.712 1.00 87.06 169 VAL A O 1
ATOM 1305 N N . VAL A 1 170 ? 1.961 5.166 -13.584 1.00 85.00 170 VAL A N 1
ATOM 1306 C CA . VAL A 1 170 ? 2.203 6.598 -13.767 1.00 85.00 170 VAL A CA 1
ATOM 1307 C C . VAL A 1 170 ? 3.694 6.918 -13.794 1.00 85.00 170 VAL A C 1
ATOM 1309 O O . VAL A 1 170 ? 4.420 6.670 -12.835 1.00 85.00 170 VAL A O 1
ATOM 1312 N N . GLU A 1 171 ? 4.128 7.545 -14.886 1.00 84.25 171 GLU A N 1
ATOM 1313 C CA . GLU A 1 171 ? 5.516 7.987 -15.092 1.00 84.25 171 GLU A CA 1
ATOM 1314 C C . GLU A 1 171 ? 5.667 9.513 -15.052 1.00 84.25 171 GLU A C 1
ATOM 1316 O O . GLU A 1 171 ? 6.775 10.025 -14.905 1.00 84.25 171 GLU A O 1
ATOM 1321 N N . SER A 1 172 ? 4.563 10.263 -15.156 1.00 75.81 172 SER A N 1
ATOM 1322 C CA . SER A 1 172 ? 4.625 11.722 -15.194 1.00 75.81 172 SER A CA 1
ATOM 1323 C C . SER A 1 172 ? 4.718 12.326 -13.783 1.00 75.81 172 SER A C 1
ATOM 1325 O O . SER A 1 172 ? 3.942 11.949 -12.898 1.00 75.81 172 SER A O 1
ATOM 1327 N N . PRO A 1 173 ? 5.599 13.322 -13.558 1.00 73.06 173 PRO A N 1
ATOM 1328 C CA . PRO A 1 173 ? 5.751 13.956 -12.245 1.00 73.06 173 PRO A CA 1
ATOM 1329 C C . PRO A 1 173 ? 4.449 14.564 -11.706 1.00 73.06 173 PRO A C 1
ATOM 1331 O O . PRO A 1 173 ? 4.149 14.455 -10.522 1.00 73.06 173 PRO A O 1
ATOM 1334 N N . LYS A 1 174 ? 3.635 15.160 -12.589 1.00 66.75 174 LYS A N 1
ATOM 1335 C CA . LYS A 1 174 ? 2.353 15.787 -12.225 1.00 66.75 174 LYS A CA 1
ATOM 1336 C C . LYS A 1 174 ? 1.321 14.763 -11.754 1.00 66.75 174 LYS A C 1
ATOM 1338 O O . LYS A 1 174 ? 0.640 14.989 -10.759 1.00 66.75 174 LYS A O 1
ATOM 1343 N N . LEU A 1 175 ? 1.205 13.626 -12.443 1.00 65.94 175 LEU A N 1
ATOM 1344 C CA . LEU A 1 175 ? 0.264 12.580 -12.041 1.00 65.94 175 LEU A CA 1
ATOM 1345 C C . LEU A 1 175 ? 0.796 11.769 -10.857 1.00 65.94 175 LEU A C 1
ATOM 1347 O O . LEU A 1 175 ? -0.009 11.239 -10.098 1.00 65.94 175 LEU A O 1
ATOM 1351 N N . ALA A 1 176 ? 2.112 11.731 -10.622 1.00 68.81 176 ALA A N 1
ATOM 1352 C CA . ALA A 1 176 ? 2.686 11.110 -9.430 1.00 68.81 176 ALA A CA 1
ATOM 1353 C C . ALA A 1 176 ? 2.187 11.753 -8.119 1.00 68.81 176 ALA A C 1
ATOM 1355 O O . ALA A 1 176 ? 2.234 11.109 -7.075 1.00 68.81 176 ALA A O 1
ATOM 1356 N N . LEU A 1 177 ? 1.631 12.970 -8.161 1.00 67.44 177 LEU A N 1
ATOM 1357 C CA . LEU A 1 177 ? 0.975 13.607 -7.012 1.00 67.44 177 LEU A CA 1
ATOM 1358 C C . LEU A 1 177 ? -0.289 12.861 -6.565 1.00 67.44 177 LEU A C 1
ATOM 1360 O O . LEU A 1 177 ? -0.563 12.768 -5.368 1.00 67.44 177 LEU A O 1
ATOM 1364 N N . THR A 1 178 ? -1.038 12.269 -7.503 1.00 69.94 178 THR A N 1
ATOM 1365 C CA . THR A 1 178 ? -2.242 11.488 -7.166 1.00 69.94 178 THR A CA 1
ATOM 1366 C C . THR A 1 178 ? -1.908 10.301 -6.269 1.00 69.94 178 THR A C 1
ATOM 1368 O O . THR A 1 178 ? -2.670 9.988 -5.357 1.00 69.94 178 THR A O 1
ATOM 1371 N N . ARG A 1 179 ? -0.722 9.706 -6.440 1.00 74.75 179 ARG A N 1
ATOM 1372 C CA . ARG A 1 179 ? -0.207 8.640 -5.576 1.00 74.75 179 ARG A CA 1
ATOM 1373 C C . ARG A 1 179 ? -0.141 9.089 -4.115 1.00 74.75 179 ARG A C 1
ATOM 1375 O O . ARG A 1 179 ? -0.627 8.378 -3.242 1.00 74.75 179 ARG A O 1
ATOM 1382 N N . THR A 1 180 ? 0.419 10.265 -3.842 1.00 72.62 180 THR A N 1
ATOM 1383 C CA . THR A 1 180 ? 0.535 10.788 -2.473 1.00 72.62 180 THR A CA 1
ATOM 1384 C C . THR A 1 180 ? -0.836 11.077 -1.870 1.00 72.62 180 THR A C 1
ATOM 1386 O O . THR A 1 180 ? -1.074 10.731 -0.721 1.00 72.62 180 THR A O 1
ATOM 1389 N N . LEU A 1 181 ? -1.776 11.625 -2.644 1.00 70.81 181 LEU A N 1
ATOM 1390 C CA . LEU A 1 181 ? -3.135 11.891 -2.158 1.00 70.81 181 LEU A CA 1
ATOM 1391 C C . LEU A 1 181 ? -3.892 10.618 -1.786 1.00 70.81 181 LEU A C 1
ATOM 1393 O O . LEU A 1 181 ? -4.517 10.547 -0.725 1.00 70.81 181 LEU A O 1
ATOM 1397 N N . VAL A 1 182 ? -3.816 9.598 -2.643 1.00 74.88 182 VAL A N 1
ATOM 1398 C CA . VAL A 1 182 ? -4.450 8.303 -2.380 1.00 74.88 182 VAL A CA 1
ATOM 1399 C C . VAL A 1 182 ? -3.798 7.636 -1.164 1.00 74.88 182 VAL A C 1
ATOM 1401 O O . VAL A 1 182 ? -4.507 7.111 -0.306 1.00 74.88 182 VAL A O 1
ATOM 1404 N N . TRP A 1 183 ? -2.469 7.722 -1.039 1.00 79.00 183 TRP A N 1
ATOM 1405 C CA . TRP A 1 183 ? -1.736 7.216 0.124 1.00 79.00 183 TRP A CA 1
ATOM 1406 C C . TRP A 1 183 ? -2.171 7.892 1.419 1.00 79.00 183 TRP A C 1
ATOM 1408 O O . TRP A 1 183 ? -2.586 7.206 2.350 1.00 79.00 183 TRP A O 1
ATOM 1418 N N . MET A 1 184 ? -2.158 9.224 1.447 1.00 72.88 184 MET A N 1
ATOM 1419 C CA . MET A 1 184 ? -2.560 10.023 2.603 1.00 72.88 184 MET A CA 1
ATOM 1420 C C . MET A 1 184 ? -3.989 9.720 3.030 1.00 72.88 184 MET A C 1
ATOM 1422 O O . MET A 1 184 ? -4.262 9.561 4.215 1.00 72.88 184 MET A O 1
ATOM 1426 N N . THR A 1 185 ? -4.893 9.581 2.060 1.00 72.12 185 THR A N 1
ATOM 1427 C CA . THR A 1 185 ? -6.284 9.226 2.348 1.00 72.12 185 THR A CA 1
ATOM 1428 C C . THR A 1 185 ? -6.378 7.834 2.970 1.00 72.12 185 THR A C 1
ATOM 1430 O O . THR A 1 185 ? -7.111 7.650 3.938 1.00 72.12 185 THR A O 1
ATOM 1433 N N . SER A 1 186 ? -5.605 6.863 2.465 1.00 76.06 186 SER A N 1
ATOM 1434 C CA . SER A 1 186 ? -5.576 5.516 3.043 1.00 76.06 186 SER A CA 1
ATOM 1435 C C . SER A 1 186 ? -5.029 5.526 4.475 1.00 76.06 186 SER A C 1
ATOM 1437 O O . SER A 1 186 ? -5.653 4.969 5.371 1.00 76.06 186 SER A O 1
ATOM 1439 N N . VAL A 1 187 ? -3.934 6.241 4.734 1.00 78.19 187 VAL A N 1
ATOM 1440 C CA . VAL A 1 187 ? -3.363 6.379 6.083 1.00 78.19 187 VAL A CA 1
ATOM 1441 C C . VAL A 1 187 ? -4.336 7.093 7.024 1.00 78.19 187 VAL A C 1
ATOM 1443 O O . VAL A 1 187 ? -4.504 6.670 8.166 1.00 78.19 187 VAL A O 1
ATOM 1446 N N . GLY A 1 188 ? -5.044 8.113 6.535 1.00 71.62 188 GLY A N 1
ATOM 1447 C CA . GLY A 1 188 ? -6.094 8.810 7.277 1.00 71.62 188 GLY A CA 1
ATOM 1448 C C . GLY A 1 188 ? -7.184 7.868 7.795 1.00 71.62 188 GLY A C 1
ATOM 1449 O O . GLY A 1 188 ? -7.581 7.993 8.950 1.00 71.62 188 GLY A O 1
ATOM 1450 N N . CYS A 1 189 ? -7.602 6.868 7.005 1.00 72.00 189 CYS A N 1
ATOM 1451 C CA . CYS A 1 189 ? -8.549 5.843 7.462 1.00 72.00 189 CYS A CA 1
ATOM 1452 C C . CYS A 1 189 ? -8.031 5.079 8.692 1.00 72.00 189 CYS A C 1
ATOM 1454 O O . CYS A 1 189 ? -8.784 4.885 9.647 1.00 72.00 189 CYS A O 1
ATOM 1456 N N . CYS A 1 190 ? -6.752 4.684 8.697 1.00 76.88 190 CYS A N 1
ATOM 1457 C CA . CYS A 1 190 ? -6.132 4.002 9.838 1.00 76.88 190 CYS A CA 1
ATOM 1458 C C . CYS A 1 190 ? -6.069 4.912 11.068 1.00 76.88 190 CYS A C 1
ATOM 1460 O O . CYS A 1 190 ? -6.439 4.493 12.163 1.00 76.88 190 CYS A O 1
ATOM 1462 N N . MET A 1 191 ? -5.654 6.169 10.884 1.00 75.19 191 MET A N 1
ATOM 1463 C CA . MET A 1 191 ? -5.580 7.136 11.980 1.00 75.19 191 MET A CA 1
ATOM 1464 C C . MET A 1 191 ? -6.961 7.378 12.595 1.00 75.19 191 MET A C 1
ATOM 1466 O O . MET A 1 191 ? -7.101 7.321 13.811 1.00 75.19 191 MET A O 1
ATOM 1470 N N . THR A 1 192 ? -8.006 7.568 11.782 1.00 69.69 192 THR A N 1
ATOM 1471 C CA . THR A 1 192 ? -9.379 7.734 12.283 1.00 69.69 192 THR A CA 1
ATOM 1472 C C . THR A 1 192 ? -9.847 6.534 13.107 1.00 69.69 192 THR A C 1
ATOM 1474 O O . THR A 1 192 ? -10.476 6.732 14.144 1.00 69.69 192 THR A O 1
ATOM 1477 N N . LEU A 1 193 ? -9.544 5.303 12.681 1.00 70.75 193 LEU A N 1
ATOM 1478 C CA . LEU A 1 193 ? -9.880 4.101 13.452 1.00 70.75 193 LEU A CA 1
ATOM 1479 C C . LEU A 1 193 ? -9.168 4.083 14.809 1.00 70.75 193 LEU A C 1
ATOM 1481 O O . LEU A 1 193 ? -9.816 3.838 15.823 1.00 70.75 193 LEU A O 1
ATOM 1485 N N . LEU A 1 194 ? -7.873 4.407 14.838 1.00 73.00 194 LEU A N 1
ATOM 1486 C CA . LEU A 1 194 ? -7.088 4.461 16.073 1.00 73.00 194 LEU A CA 1
ATOM 1487 C C . LEU A 1 194 ? -7.591 5.538 17.040 1.00 73.00 194 LEU A C 1
ATOM 1489 O O . LEU A 1 194 ? -7.793 5.245 18.214 1.00 73.00 194 LEU A O 1
ATOM 1493 N N . PHE A 1 195 ? -7.851 6.757 16.558 1.00 70.44 195 PHE A N 1
ATOM 1494 C CA . PHE A 1 195 ? -8.388 7.837 17.394 1.00 70.44 195 PHE A CA 1
ATOM 1495 C C . PHE A 1 195 ? -9.762 7.484 17.965 1.00 70.44 195 PHE A C 1
ATOM 1497 O O . PHE A 1 195 ? -10.010 7.675 19.153 1.00 70.44 195 PHE A O 1
ATOM 1504 N N . LYS A 1 196 ? -10.654 6.922 17.141 1.00 68.94 196 LYS A N 1
ATOM 1505 C CA . LYS A 1 196 ? -11.978 6.489 17.602 1.00 68.94 196 LYS A CA 1
ATOM 1506 C C . LYS A 1 196 ? -11.890 5.364 18.624 1.00 68.94 196 LYS A C 1
ATOM 1508 O O . LYS A 1 196 ? -12.600 5.415 19.624 1.00 68.94 196 LYS A O 1
ATOM 1513 N N . ALA A 1 197 ? -11.023 4.380 18.391 1.00 71.12 197 ALA A N 1
ATOM 1514 C CA . ALA A 1 197 ? -10.780 3.311 19.349 1.00 71.12 197 ALA A CA 1
ATOM 1515 C C . ALA A 1 197 ? -10.260 3.881 20.676 1.00 71.12 197 ALA A C 1
ATOM 1517 O O . ALA A 1 197 ? -10.808 3.565 21.725 1.00 71.12 197 ALA A O 1
ATOM 1518 N N . GLY A 1 198 ? -9.280 4.789 20.626 1.00 67.62 198 GLY A N 1
ATOM 1519 C CA . GLY A 1 198 ? -8.740 5.468 21.804 1.00 67.62 198 GLY A CA 1
ATOM 1520 C C . GLY A 1 198 ? -9.807 6.210 22.610 1.00 67.62 198 GLY A C 1
ATOM 1521 O O . GLY A 1 198 ? -9.892 6.014 23.818 1.00 67.62 198 GLY A O 1
ATOM 1522 N N . ASN A 1 199 ? -10.671 6.988 21.953 1.00 68.19 199 ASN A N 1
ATOM 1523 C CA . ASN A 1 199 ? -11.737 7.726 22.638 1.00 68.19 199 ASN A CA 1
ATOM 1524 C C . ASN A 1 199 ? -12.719 6.790 23.359 1.00 68.19 199 ASN A C 1
ATOM 1526 O O . ASN A 1 199 ? -13.053 7.025 24.515 1.00 68.19 199 ASN A O 1
ATOM 1530 N N . VAL A 1 200 ? -13.131 5.686 22.723 1.00 69.25 200 VAL A N 1
ATOM 1531 C CA . VAL A 1 200 ? -14.031 4.710 23.365 1.00 69.25 200 VAL A CA 1
ATOM 1532 C C . VAL A 1 200 ? -13.378 4.032 24.572 1.00 69.25 200 VAL A C 1
ATOM 1534 O O . VAL A 1 200 ? -14.055 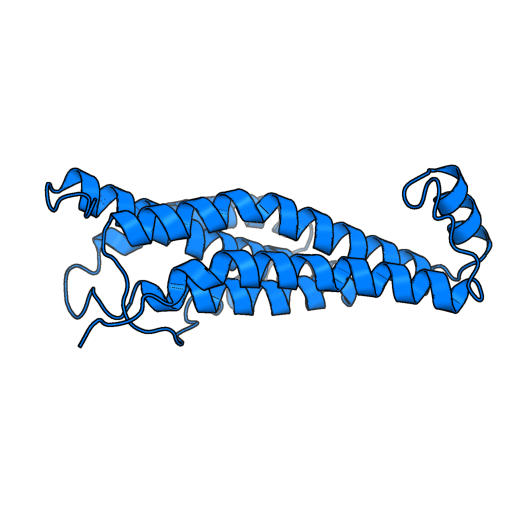3.773 25.568 1.00 69.25 200 VAL A O 1
ATOM 1537 N N . LEU A 1 201 ? -12.072 3.763 24.499 1.00 67.25 201 LEU A N 1
ATOM 1538 C CA . LEU A 1 201 ? -11.318 3.166 25.601 1.00 67.25 201 LEU A CA 1
ATOM 1539 C C . LEU A 1 201 ? -11.170 4.123 26.793 1.00 67.25 201 LEU A C 1
ATOM 1541 O O . LEU A 1 201 ? -11.240 3.673 27.935 1.00 67.25 201 LEU A O 1
ATOM 1545 N N . VAL A 1 202 ? -11.004 5.425 26.540 1.00 69.06 202 VAL A N 1
ATOM 1546 C CA . VAL A 1 202 ? -10.918 6.460 27.585 1.00 69.06 202 VAL A CA 1
ATOM 1547 C C . VAL A 1 202 ? -12.274 6.711 28.252 1.00 69.06 202 VAL A C 1
ATOM 1549 O O . VAL A 1 202 ? -12.326 6.856 29.470 1.00 69.06 202 VAL A O 1
ATOM 1552 N N . ASP A 1 203 ? -13.375 6.674 27.497 1.00 65.56 203 ASP A N 1
ATOM 1553 C CA . ASP A 1 203 ? -14.740 6.924 27.995 1.00 65.56 203 ASP A CA 1
ATOM 1554 C C . ASP A 1 203 ? -15.290 5.822 28.934 1.00 65.56 203 ASP A C 1
ATOM 1556 O O . ASP A 1 203 ? -16.475 5.818 29.274 1.00 65.56 203 ASP A O 1
ATOM 1560 N N . GLY A 1 204 ? -14.472 4.843 29.336 1.00 58.72 204 GLY A N 1
ATOM 1561 C CA . GLY A 1 204 ? -14.868 3.787 30.274 1.00 58.72 204 GLY A CA 1
ATOM 1562 C C . GLY A 1 204 ? -15.881 2.783 29.711 1.00 58.72 204 GLY A C 1
ATOM 1563 O O . GLY A 1 204 ? -16.393 1.947 30.452 1.00 58.72 204 GLY A O 1
ATOM 1564 N N . LYS A 1 205 ? -16.154 2.812 28.398 1.00 58.44 205 LYS A N 1
ATOM 1565 C CA . LYS A 1 205 ? -17.096 1.896 27.721 1.00 58.44 205 LYS A CA 1
ATOM 1566 C C . LYS A 1 205 ? -16.536 0.483 27.480 1.00 58.44 205 LYS A C 1
ATOM 1568 O O . LYS A 1 205 ? -17.240 -0.353 26.918 1.00 58.44 205 LYS A O 1
ATOM 1573 N N . GLY A 1 206 ? -15.328 0.212 27.984 1.00 53.38 206 GLY A N 1
ATOM 1574 C CA . GLY A 1 206 ? -14.748 -1.119 28.169 1.00 53.38 206 GLY A CA 1
ATOM 1575 C C . GLY A 1 206 ? -14.141 -1.739 26.909 1.00 53.38 206 GLY A C 1
ATOM 1576 O O . GLY A 1 206 ? -14.775 -1.801 25.858 1.00 53.38 206 GLY A O 1
ATOM 1577 N N . MET A 1 207 ? -12.917 -2.269 27.037 1.00 56.69 207 MET A N 1
ATOM 1578 C CA . MET A 1 207 ? -12.430 -3.303 26.118 1.00 56.69 207 MET A CA 1
ATOM 1579 C C . MET A 1 207 ? -13.378 -4.496 26.194 1.00 56.69 207 MET A C 1
ATOM 1581 O O . MET A 1 207 ? -13.650 -5.005 27.282 1.00 56.69 207 MET A O 1
ATOM 1585 N N . ARG A 1 208 ? -13.841 -4.972 25.040 1.00 61.03 208 ARG A N 1
ATOM 1586 C CA . ARG A 1 208 ? -14.473 -6.289 24.954 1.00 61.03 208 ARG A CA 1
ATOM 1587 C C . ARG A 1 208 ? -13.354 -7.324 24.835 1.00 61.03 208 ARG A C 1
ATOM 1589 O O . ARG A 1 208 ? -12.909 -7.594 23.722 1.00 61.03 208 ARG A O 1
ATOM 1596 N N . LEU A 1 209 ? -12.846 -7.798 25.977 1.00 53.31 209 LEU A N 1
ATOM 1597 C CA . LEU A 1 209 ? -11.977 -8.980 26.054 1.00 53.31 209 LEU A CA 1
ATOM 1598 C C . LEU A 1 209 ? -12.825 -10.254 26.078 1.00 53.31 209 LEU A C 1
ATOM 1600 O O . LEU A 1 209 ? -13.888 -10.229 26.739 1.00 53.31 209 LEU A O 1
#